Protein AF-A0A1M4ZEE2-F1 (afdb_monomer_lite)

Secondary structure (DSSP, 8-state):
-HHHHHHHHHHHHHHHHHHHHHT--SSS-HHHHHHHHHHHHHHHHHHHHTT-S-EEHHHHHHHHHHH-TTS-HHHHHHHHHHHH-STTT--EEEEEEETTTTEEEEEEE--EEEEEEEETTEEEEEEEE-HHHHHHHHHHTT--GGGHHHHHHHHHHHHHHTT-HHHHHHHHHHHHHHHHHHHHHHHHHHHHHHH-GGGS-HHHHHHHHHHHHHHHHHHHHHHHHHHHHHHSS-GGGS-HHHHHHHHHHHHHHHHHHHHHHHHHHHHHHHHHHHHHHHHHHHHHHHHHHS-HHHHTHHHHHHSS---HHHHHHHHHTS------TTSS---TTTHHHHHHHHHTTTTTSSSSSS--

Organism: Marinitoga hydrogenitolerans (strain DSM 16785 / JCM 12826 / AT1271) (NCBI:txid1122195)

pLDDT: mean 71.47, std 17.1, range [31.19, 93.06]

Sequence (356 aa):
MYKTFQERILNIGEFIALYKNLTSFKKISPSRSFSLGILMLIYIFNETLSGKRNIEINVIIETIKNIDNEISEELIKEIFERLIFENGFKGLLFEYYDYESKQNKKIRYNFLDINTKKEEGKTKIYVSLTKSGKDFLLKTLEVYKELQITMELLFLQEQFKKGTFINARNSAEKLKLVVSSELENIEKLIYEIRRAPWRVKFKKIEETYDFTLNQLQNEKHIFDNIFYLADSYDLEKLEEEKIKNLNYIKTILLQSREMHSKLLTKYQQITAEIMKSGENNFWNHIVGEINIEKKYIDLLFRYKELNPMAIYIFSSLKPKKSISFNDFFNNPYEHNIKKNIVLEHIDENIIDEQKK

Foldseek 3Di:
DQVVVVVVCVLVQVVVLLLVLQCPDPVDHSVVSSVLLLVLLVVLVVVVVVVDAWDWPVVSLVVSCVVPVPDDSVVSVVSVCSLQDDPPRFARWGWDQRPVVRDIDIDHDGQKDWDWDQDPNDTIIIIHGDPRNVVSCVVVCVDPLLCQLVVLLVVLLVCLVVLPLVVNLVSLVSSLVSLVVLLVVLVVVLVCLQPPVPVDPVVVCVVCLVVSLVSLVVSLVSLVSSVVSLVPDDPVPDDPVSNVSSVSSVVSSVSSSVSSVSSSVSSVCSVVSNVVSVVVVVVCCCVPVVVCVPPVVVVQVVPPDDDVVVVVVVVPPPPPDDPDPPPVPPPVVVVVVVVVVVVVVVVVPPPPVPPD

Radius of gyration: 31.4 Å; chains: 1; bounding box: 96×71×94 Å

Structure (mmCIF, N/CA/C/O backbone):
data_AF-A0A1M4ZEE2-F1
#
_entry.id   AF-A0A1M4ZEE2-F1
#
loop_
_atom_site.group_PDB
_atom_site.id
_atom_site.type_symbol
_atom_site.label_atom_id
_atom_site.label_alt_id
_atom_site.label_comp_id
_atom_site.label_asym_id
_atom_site.label_entity_id
_atom_site.label_seq_id
_atom_site.pdbx_PDB_ins_code
_atom_site.Cartn_x
_atom_site.Cartn_y
_atom_site.Cartn_z
_atom_site.occupancy
_atom_site.B_iso_or_equiv
_atom_site.auth_seq_id
_atom_site.auth_comp_id
_atom_site.auth_asym_id
_atom_site.auth_atom_id
_atom_site.pdbx_PDB_model_num
ATOM 1 N N . MET A 1 1 ? -5.002 27.506 3.812 1.00 47.56 1 MET A N 1
ATOM 2 C CA . MET A 1 1 ? -3.677 27.681 3.174 1.00 47.56 1 MET A CA 1
ATOM 3 C C . MET A 1 1 ? -2.543 27.154 4.061 1.00 47.56 1 MET A C 1
ATOM 5 O O . MET A 1 1 ? -1.808 26.293 3.603 1.00 47.56 1 MET A O 1
ATOM 9 N N . TYR A 1 2 ? -2.443 27.567 5.334 1.00 52.28 2 TYR A N 1
ATOM 10 C CA . TYR A 1 2 ? -1.344 27.168 6.239 1.00 52.28 2 TYR A CA 1
ATOM 11 C C . TYR A 1 2 ? -1.386 25.718 6.764 1.00 52.28 2 TYR A C 1
ATOM 13 O O . TYR A 1 2 ? -0.340 25.077 6.819 1.00 52.28 2 TYR A O 1
ATOM 21 N N . LYS A 1 3 ? -2.570 25.139 7.037 1.00 48.84 3 LYS A N 1
ATOM 22 C CA . LYS A 1 3 ? -2.691 23.700 7.380 1.00 48.84 3 LYS A CA 1
ATOM 23 C C . LYS A 1 3 ? -2.086 22.794 6.302 1.00 48.84 3 LYS A C 1
ATOM 25 O O . LYS A 1 3 ? -1.298 21.908 6.597 1.00 48.84 3 LYS A O 1
ATOM 30 N N . THR A 1 4 ? -2.367 23.106 5.038 1.00 58.28 4 THR A N 1
ATOM 31 C CA . THR A 1 4 ? -1.828 22.385 3.880 1.00 58.28 4 THR A CA 1
ATOM 32 C C . THR A 1 4 ? -0.308 22.538 3.748 1.00 58.28 4 THR A C 1
ATOM 34 O O . THR A 1 4 ? 0.351 21.632 3.249 1.00 58.28 4 THR A O 1
ATOM 37 N N . PHE A 1 5 ? 0.267 23.665 4.185 1.00 74.44 5 PHE A N 1
ATOM 38 C CA . PHE A 1 5 ? 1.719 23.869 4.202 1.00 74.44 5 PHE A CA 1
ATOM 39 C C . PHE A 1 5 ? 2.393 22.980 5.253 1.00 74.44 5 PHE A C 1
ATOM 41 O O . PHE A 1 5 ? 3.308 22.235 4.911 1.00 74.44 5 PHE A O 1
ATOM 48 N N . GLN A 1 6 ? 1.907 22.994 6.499 1.00 74.88 6 GLN A N 1
ATOM 49 C CA . GLN A 1 6 ? 2.466 22.163 7.573 1.00 74.88 6 GLN A CA 1
ATOM 50 C C . GLN A 1 6 ? 2.362 20.668 7.251 1.00 74.88 6 GLN A C 1
ATOM 52 O O . GLN A 1 6 ? 3.346 19.947 7.391 1.00 74.88 6 GLN A O 1
ATOM 57 N N . GLU A 1 7 ? 1.218 20.210 6.737 1.00 70.75 7 GLU A N 1
ATOM 58 C CA . GLU A 1 7 ? 1.031 18.817 6.306 1.00 70.75 7 GLU A CA 1
ATOM 59 C C . GLU A 1 7 ? 2.003 18.411 5.187 1.00 70.75 7 GLU A C 1
ATOM 61 O O . GLU A 1 7 ? 2.580 17.324 5.223 1.00 70.75 7 GLU A O 1
ATOM 66 N N . ARG A 1 8 ? 2.241 19.291 4.204 1.00 73.94 8 ARG A N 1
ATOM 67 C CA . ARG A 1 8 ? 3.209 19.030 3.124 1.00 73.94 8 ARG A CA 1
ATOM 68 C C . ARG A 1 8 ? 4.642 18.985 3.639 1.00 73.94 8 ARG A C 1
ATOM 70 O O . ARG A 1 8 ? 5.394 18.110 3.223 1.00 73.94 8 ARG A O 1
ATOM 77 N N . ILE A 1 9 ? 5.012 19.891 4.540 1.00 83.38 9 ILE A N 1
ATOM 78 C CA . ILE A 1 9 ? 6.346 19.917 5.148 1.00 83.38 9 ILE A CA 1
ATOM 79 C C . ILE A 1 9 ? 6.585 18.682 6.020 1.00 83.38 9 ILE A C 1
ATOM 81 O O . ILE A 1 9 ? 7.678 18.125 5.973 1.00 83.38 9 ILE A O 1
ATOM 85 N N . LEU A 1 10 ? 5.571 18.214 6.755 1.00 80.88 10 LEU A N 1
ATOM 86 C CA . LEU A 1 10 ? 5.639 16.954 7.501 1.00 80.88 10 LEU A CA 1
ATOM 87 C C . LEU A 1 10 ? 5.898 15.779 6.551 1.00 80.88 10 LEU A C 1
ATOM 89 O O . LEU A 1 10 ? 6.874 15.053 6.711 1.00 80.88 10 LEU A O 1
ATOM 93 N N . ASN A 1 11 ? 5.089 15.653 5.497 1.00 76.75 11 ASN A N 1
ATOM 94 C CA . ASN A 1 11 ? 5.240 14.565 4.534 1.00 76.75 11 ASN A CA 1
ATOM 95 C C . ASN A 1 11 ? 6.603 14.588 3.831 1.00 76.75 11 ASN A C 1
ATOM 97 O O . ASN A 1 11 ? 7.259 13.560 3.752 1.00 76.75 11 ASN A O 1
ATOM 101 N N . ILE A 1 12 ? 7.057 15.746 3.348 1.00 81.12 12 ILE A N 1
ATOM 102 C CA . ILE A 1 12 ? 8.364 15.873 2.682 1.00 81.12 12 ILE A CA 1
ATOM 103 C C . ILE A 1 12 ? 9.509 15.642 3.680 1.00 81.12 12 ILE A C 1
ATOM 105 O O . ILE A 1 12 ? 10.520 15.024 3.343 1.00 81.12 12 ILE A O 1
ATOM 109 N N . GLY A 1 13 ? 9.346 16.105 4.920 1.00 84.06 13 GLY A N 1
ATOM 110 C CA . GLY A 1 13 ? 10.333 15.957 5.981 1.00 84.06 13 GLY A CA 1
ATOM 111 C C . GLY A 1 13 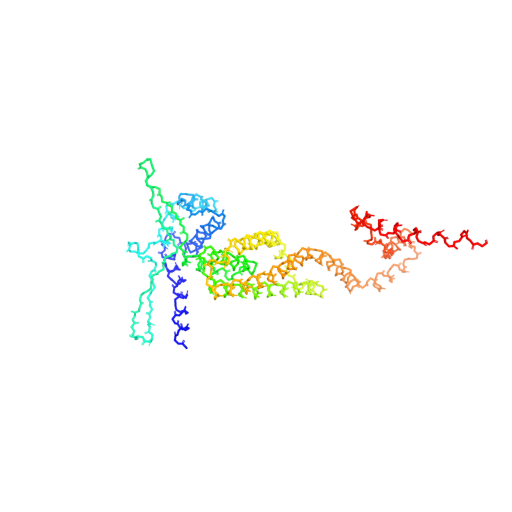? 10.647 14.502 6.319 1.00 84.06 13 GLY A C 1
ATOM 112 O O . GLY A 1 13 ? 11.808 14.195 6.581 1.00 84.06 13 GLY A O 1
ATOM 113 N N . GLU A 1 14 ? 9.654 13.607 6.259 1.00 83.25 14 GLU A N 1
ATOM 114 C CA . GLU A 1 14 ? 9.845 12.159 6.449 1.00 83.25 14 GLU A CA 1
ATOM 115 C C . GLU A 1 14 ? 10.873 11.592 5.456 1.00 83.25 14 GLU A C 1
ATOM 117 O O . GLU A 1 14 ? 11.836 10.936 5.858 1.00 83.25 14 GLU A O 1
ATOM 122 N N . PHE A 1 15 ? 10.716 11.907 4.164 1.00 83.94 15 PHE A N 1
ATOM 123 C CA . PHE A 1 15 ? 11.629 11.457 3.109 1.00 83.94 15 PHE A CA 1
ATOM 124 C C . PHE A 1 15 ? 13.028 12.041 3.274 1.00 83.94 15 PHE A C 1
ATOM 126 O O . PHE A 1 15 ? 14.018 11.318 3.154 1.00 83.94 15 PHE A O 1
ATOM 133 N N . ILE A 1 16 ? 13.123 13.343 3.555 1.00 84.50 16 ILE A N 1
ATOM 134 C CA . ILE A 1 16 ? 14.414 14.026 3.701 1.00 84.50 16 ILE A CA 1
ATOM 135 C C . ILE A 1 16 ? 15.190 13.455 4.892 1.00 84.50 16 ILE A C 1
ATOM 137 O O . ILE A 1 16 ? 16.393 13.209 4.775 1.00 84.50 16 ILE A O 1
ATOM 141 N N . ALA A 1 17 ? 14.516 13.221 6.021 1.00 86.56 17 ALA A N 1
ATOM 142 C CA . ALA A 1 17 ? 15.133 12.654 7.215 1.00 86.56 17 ALA A CA 1
ATOM 143 C C . ALA A 1 17 ? 15.688 11.247 6.956 1.00 86.56 17 ALA A C 1
ATOM 145 O O . ALA A 1 17 ? 16.817 10.948 7.358 1.00 86.56 17 ALA A O 1
ATOM 146 N N . LEU A 1 18 ? 14.925 10.405 6.250 1.00 87.00 18 LEU A N 1
ATOM 147 C CA . LEU A 1 18 ? 15.355 9.056 5.890 1.00 87.00 18 LEU A CA 1
ATOM 148 C C . LEU A 1 18 ? 16.523 9.077 4.900 1.00 87.00 18 LEU A C 1
ATOM 150 O O . LEU A 1 18 ? 17.548 8.443 5.146 1.00 87.00 18 LEU A O 1
ATOM 154 N N . TYR A 1 19 ? 16.392 9.841 3.812 1.00 85.69 19 TYR A N 1
ATOM 155 C CA . TYR A 1 19 ? 17.420 9.949 2.780 1.00 85.69 19 TYR A CA 1
ATOM 156 C C . TYR A 1 19 ? 18.746 10.418 3.378 1.00 85.69 19 TYR A C 1
ATOM 158 O O . TYR A 1 19 ? 19.748 9.721 3.257 1.00 85.69 19 TYR A O 1
ATOM 166 N N . LYS A 1 20 ? 18.741 11.531 4.126 1.00 85.25 20 LYS A N 1
ATOM 167 C CA . LYS A 1 20 ? 19.946 12.093 4.754 1.00 85.25 20 LYS A CA 1
ATOM 168 C C . LYS A 1 20 ? 20.680 11.070 5.623 1.00 85.25 20 LYS A C 1
ATOM 170 O O . LYS A 1 20 ? 21.907 10.978 5.552 1.00 85.25 20 LYS A O 1
ATOM 175 N N . ASN A 1 21 ? 19.946 10.315 6.440 1.00 85.31 21 ASN A N 1
ATOM 176 C CA . ASN A 1 21 ? 20.542 9.324 7.332 1.00 85.31 21 ASN A CA 1
ATOM 177 C C . ASN A 1 21 ? 21.112 8.134 6.553 1.00 85.31 21 ASN A C 1
ATOM 179 O O . ASN A 1 21 ? 22.252 7.734 6.803 1.00 85.31 21 ASN A O 1
ATOM 183 N N . LEU A 1 22 ? 20.380 7.640 5.553 1.00 84.69 22 LEU A N 1
ATOM 184 C CA . LEU A 1 22 ? 20.796 6.498 4.744 1.00 84.69 22 LEU A CA 1
ATOM 185 C C . LEU A 1 22 ? 21.878 6.812 3.707 1.00 84.69 22 LEU A C 1
ATOM 187 O O . LEU A 1 22 ? 22.548 5.892 3.256 1.00 84.69 22 LEU A O 1
ATOM 191 N N . THR A 1 23 ? 22.096 8.070 3.328 1.00 83.50 23 THR A N 1
ATOM 192 C CA . THR A 1 23 ? 23.156 8.454 2.375 1.00 83.50 23 THR A CA 1
ATOM 193 C C . THR A 1 23 ? 24.464 8.879 3.036 1.00 83.50 23 THR A C 1
ATOM 195 O O . THR A 1 23 ? 25.425 9.206 2.348 1.00 83.50 23 THR A O 1
ATOM 198 N N . SER A 1 24 ? 24.515 8.910 4.368 1.00 81.56 24 SER A N 1
ATOM 199 C CA . SER A 1 24 ? 25.656 9.450 5.122 1.00 81.56 24 SER A CA 1
ATOM 200 C C . SER A 1 24 ? 26.851 8.490 5.264 1.00 81.56 24 SER A C 1
ATOM 202 O O . SER A 1 24 ? 27.857 8.840 5.887 1.00 81.56 24 SER A O 1
ATOM 204 N N . PHE A 1 25 ? 26.774 7.286 4.692 1.00 80.38 25 PHE A N 1
ATOM 205 C CA . PHE A 1 25 ? 27.833 6.281 4.787 1.00 80.38 25 PHE A CA 1
ATOM 206 C C . PHE A 1 25 ? 29.017 6.606 3.876 1.00 80.38 25 PHE A C 1
ATOM 208 O O . PHE A 1 25 ? 28.855 6.904 2.699 1.00 80.38 25 PHE A O 1
ATOM 215 N N . LYS A 1 26 ? 30.238 6.474 4.411 1.00 79.38 26 LYS A N 1
ATOM 216 C CA . LYS A 1 26 ? 31.480 6.625 3.631 1.00 79.38 26 LYS A CA 1
ATOM 217 C C . LYS A 1 26 ? 31.898 5.346 2.895 1.00 79.38 26 LYS A C 1
ATOM 219 O O . LYS A 1 26 ? 32.646 5.423 1.931 1.00 79.38 26 LYS A O 1
ATOM 224 N N . LYS A 1 27 ? 31.458 4.178 3.381 1.00 81.50 27 LYS A N 1
ATOM 225 C CA . LYS A 1 27 ? 31.905 2.848 2.923 1.00 81.50 27 LYS A CA 1
ATOM 226 C C . LYS A 1 27 ? 31.146 2.325 1.693 1.00 81.50 27 LYS A C 1
ATOM 228 O O . LYS A 1 27 ? 31.576 1.353 1.088 1.00 81.50 27 LYS A O 1
ATOM 233 N N . ILE A 1 28 ? 30.010 2.930 1.346 1.00 84.38 28 ILE A N 1
ATOM 234 C CA . ILE A 1 28 ? 29.083 2.459 0.310 1.00 84.38 28 ILE A CA 1
ATOM 235 C C . ILE A 1 28 ? 28.483 3.660 -0.416 1.00 84.38 28 ILE A C 1
ATOM 237 O O . ILE A 1 28 ? 28.367 4.739 0.165 1.00 84.38 28 ILE A O 1
ATOM 241 N N . SER A 1 29 ? 28.125 3.495 -1.691 1.00 85.44 29 SER A N 1
ATOM 242 C CA . SER A 1 29 ? 27.515 4.585 -2.446 1.00 85.44 29 SER A CA 1
ATOM 243 C C . SER A 1 29 ? 26.172 4.996 -1.821 1.00 85.44 29 SER A C 1
ATOM 245 O O . SER A 1 29 ? 25.392 4.122 -1.427 1.00 85.44 29 SER A O 1
ATOM 247 N N . PRO A 1 30 ? 25.856 6.306 -1.787 1.00 82.38 30 PRO A N 1
ATOM 248 C CA . PRO A 1 30 ? 24.581 6.812 -1.281 1.00 82.38 30 PRO A CA 1
ATOM 249 C C . PRO A 1 30 ? 23.350 6.128 -1.886 1.00 82.38 30 PRO A C 1
ATOM 251 O O . PRO A 1 30 ? 22.370 5.878 -1.191 1.00 82.38 30 PRO A O 1
ATOM 254 N N . SER A 1 31 ? 23.402 5.798 -3.180 1.00 80.69 31 SER A N 1
ATOM 255 C CA . SER A 1 31 ? 22.318 5.099 -3.871 1.00 80.69 31 SER A CA 1
ATOM 256 C C . SER A 1 31 ? 22.127 3.676 -3.349 1.00 80.69 31 SER A C 1
ATOM 258 O O . SER A 1 31 ? 20.994 3.273 -3.086 1.00 80.69 31 SER A O 1
ATOM 260 N N . ARG A 1 32 ? 23.221 2.925 -3.151 1.00 83.81 32 ARG A N 1
ATOM 261 C CA . ARG A 1 32 ? 23.163 1.534 -2.688 1.00 83.81 32 ARG A CA 1
ATOM 262 C C . ARG A 1 32 ? 22.713 1.475 -1.227 1.00 83.81 32 ARG A C 1
ATOM 264 O O . ARG A 1 32 ? 21.787 0.729 -0.924 1.00 83.81 32 ARG A O 1
ATOM 271 N N . SER A 1 33 ? 23.251 2.315 -0.340 1.00 85.50 33 SER A N 1
ATOM 272 C CA . SER A 1 33 ? 22.819 2.350 1.068 1.00 85.50 33 SER A CA 1
ATOM 273 C C . SER A 1 33 ? 21.366 2.787 1.247 1.00 85.50 33 SER A C 1
ATOM 275 O O . SER A 1 33 ? 20.643 2.186 2.042 1.00 85.50 33 SER A O 1
ATOM 277 N N . PHE A 1 34 ? 20.908 3.778 0.475 1.00 85.38 34 PHE A N 1
ATOM 278 C CA . PHE A 1 34 ? 19.501 4.170 0.465 1.00 85.38 34 PHE A CA 1
ATOM 279 C C . PHE A 1 34 ? 18.602 3.022 -0.005 1.00 85.38 34 PHE A C 1
ATOM 281 O O . PHE A 1 34 ? 17.635 2.688 0.678 1.00 85.38 34 PHE A O 1
ATOM 288 N N . SER A 1 35 ? 18.954 2.365 -1.117 1.00 84.69 35 SER A N 1
ATOM 289 C CA . SER A 1 35 ? 18.173 1.239 -1.647 1.00 84.69 35 SER A CA 1
ATOM 290 C C . SER A 1 35 ? 18.075 0.066 -0.666 1.00 84.69 35 SER A C 1
ATOM 292 O O . SER A 1 35 ? 16.997 -0.499 -0.500 1.00 84.69 35 SER A O 1
ATOM 294 N N . LEU A 1 36 ? 19.155 -0.240 0.058 1.00 89.06 36 LEU A N 1
ATOM 295 C CA . LEU A 1 36 ? 19.174 -1.286 1.079 1.00 89.06 36 LEU A CA 1
ATOM 296 C C . LEU A 1 36 ? 18.318 -0.925 2.291 1.00 89.06 36 LEU A C 1
ATOM 298 O O . LEU A 1 36 ? 17.578 -1.771 2.786 1.00 89.06 36 LEU A O 1
ATOM 302 N N . GLY A 1 37 ? 18.373 0.327 2.751 1.00 87.62 37 GLY A N 1
ATOM 303 C CA . GLY A 1 37 ? 17.522 0.778 3.850 1.00 87.62 37 GLY A CA 1
ATOM 304 C C . GLY A 1 37 ? 16.032 0.703 3.498 1.00 87.62 37 GLY A C 1
ATOM 305 O O . GLY A 1 37 ? 15.227 0.254 4.312 1.00 87.62 37 GLY A O 1
ATOM 306 N N . ILE A 1 38 ? 15.665 1.054 2.262 1.00 86.75 38 ILE A N 1
ATOM 307 C CA . ILE A 1 38 ? 14.296 0.878 1.756 1.00 86.75 38 ILE A CA 1
ATOM 308 C C . ILE A 1 38 ? 13.926 -0.607 1.653 1.00 86.75 38 ILE A C 1
ATOM 310 O O . ILE A 1 38 ? 12.847 -0.990 2.102 1.00 86.75 38 ILE A O 1
ATOM 314 N N . LEU A 1 39 ? 14.817 -1.456 1.134 1.00 87.06 39 LEU A N 1
ATOM 315 C CA . LEU A 1 39 ? 14.595 -2.901 1.036 1.00 87.06 39 LEU A CA 1
ATOM 316 C C . LEU A 1 39 ? 14.328 -3.535 2.411 1.00 87.06 39 LEU A C 1
ATOM 318 O O . LEU A 1 39 ? 13.408 -4.341 2.542 1.00 87.06 39 LEU A O 1
ATOM 322 N N . MET A 1 40 ? 15.066 -3.127 3.448 1.00 89.69 40 MET A N 1
ATOM 323 C CA . MET A 1 40 ? 14.822 -3.564 4.829 1.00 89.69 40 MET A CA 1
ATOM 324 C C . MET A 1 40 ? 13.428 -3.161 5.317 1.00 89.69 40 MET A C 1
ATOM 326 O O . MET A 1 40 ? 12.713 -3.989 5.879 1.00 89.69 40 MET A O 1
ATOM 330 N N . LEU A 1 41 ? 13.016 -1.910 5.089 1.00 87.62 41 LEU A N 1
ATOM 331 C CA . LEU A 1 41 ? 11.684 -1.439 5.479 1.00 87.62 41 LEU A CA 1
ATOM 332 C C . LEU A 1 41 ? 10.570 -2.198 4.735 1.00 87.62 41 LEU A C 1
ATOM 334 O O . LEU A 1 41 ? 9.581 -2.582 5.361 1.00 87.62 41 LEU A O 1
ATOM 338 N N . ILE A 1 42 ? 10.745 -2.468 3.436 1.00 84.56 42 ILE A N 1
ATOM 339 C CA . ILE A 1 42 ? 9.806 -3.260 2.623 1.00 84.56 42 ILE A CA 1
ATOM 340 C C . ILE A 1 42 ? 9.715 -4.699 3.136 1.00 84.56 42 ILE A C 1
ATOM 342 O O . ILE A 1 42 ? 8.615 -5.229 3.272 1.00 84.56 42 ILE A O 1
ATOM 346 N N . TYR A 1 43 ? 10.845 -5.327 3.461 1.00 85.94 43 TYR A N 1
ATOM 347 C CA . TYR A 1 43 ? 10.849 -6.679 4.013 1.00 85.94 43 TYR A CA 1
ATOM 348 C C . TYR A 1 43 ? 10.061 -6.749 5.329 1.00 85.94 43 TYR A C 1
ATOM 350 O O . TYR A 1 43 ? 9.158 -7.574 5.474 1.00 85.94 43 TYR A O 1
ATOM 358 N N . ILE A 1 44 ? 10.327 -5.819 6.253 1.00 84.12 44 ILE A N 1
ATOM 359 C CA . ILE A 1 44 ? 9.594 -5.724 7.525 1.00 84.12 44 ILE A CA 1
ATOM 360 C C . ILE A 1 44 ? 8.095 -5.506 7.268 1.00 84.12 44 ILE A C 1
ATOM 362 O O . ILE A 1 44 ? 7.252 -6.077 7.966 1.00 84.12 44 ILE A O 1
ATOM 366 N N . PHE A 1 45 ? 7.743 -4.709 6.256 1.00 80.12 45 PHE A N 1
ATOM 367 C CA . PHE A 1 45 ? 6.355 -4.477 5.861 1.00 80.12 45 PHE A CA 1
ATOM 368 C C . PHE A 1 45 ? 5.668 -5.742 5.352 1.00 80.12 45 PHE A C 1
ATOM 370 O O . PHE A 1 45 ? 4.596 -6.076 5.852 1.00 80.12 45 PHE A O 1
ATOM 377 N N . ASN A 1 46 ? 6.296 -6.483 4.440 1.00 72.25 46 ASN A N 1
ATOM 378 C CA . ASN A 1 46 ? 5.745 -7.717 3.872 1.00 72.25 46 ASN A CA 1
ATOM 379 C C . ASN A 1 46 ? 5.528 -8.803 4.934 1.00 72.25 46 ASN A C 1
ATOM 381 O O . ASN A 1 46 ? 4.487 -9.462 4.968 1.00 72.25 46 ASN A O 1
ATOM 385 N N . GLU A 1 47 ? 6.474 -8.950 5.855 1.00 76.19 47 GLU A N 1
ATOM 386 C CA . GLU A 1 47 ? 6.341 -9.872 6.983 1.00 76.19 47 GLU A CA 1
ATOM 387 C C . GLU A 1 47 ? 5.221 -9.437 7.947 1.00 76.19 47 GLU A C 1
ATOM 389 O O . GLU A 1 47 ? 4.466 -10.273 8.453 1.00 76.19 47 GLU A O 1
ATOM 394 N N . THR A 1 48 ? 5.046 -8.122 8.138 1.00 66.50 48 THR A N 1
ATOM 395 C CA . THR A 1 48 ? 3.923 -7.570 8.913 1.00 66.50 48 THR A CA 1
ATOM 396 C C . THR A 1 48 ? 2.579 -7.852 8.232 1.00 66.50 48 THR A C 1
ATOM 398 O O . THR A 1 48 ? 1.615 -8.199 8.918 1.00 66.50 48 THR A O 1
ATOM 401 N N . LEU A 1 49 ? 2.500 -7.734 6.899 1.00 61.56 49 LEU A N 1
ATOM 402 C CA . LEU A 1 49 ? 1.305 -8.075 6.112 1.00 61.56 49 LEU A CA 1
ATOM 403 C C . LEU A 1 49 ? 0.975 -9.570 6.187 1.00 61.56 49 LEU A C 1
ATOM 405 O O . LEU A 1 49 ? -0.194 -9.937 6.275 1.00 61.56 49 LEU A O 1
ATOM 409 N N . SER A 1 50 ? 1.999 -10.421 6.252 1.00 61.66 50 SER A N 1
ATOM 410 C CA . SER A 1 50 ? 1.866 -11.878 6.398 1.00 61.66 50 SER A CA 1
ATOM 411 C C . SER A 1 50 ? 1.421 -12.320 7.804 1.00 61.66 50 SER A C 1
ATOM 413 O O . SER A 1 50 ? 1.325 -13.513 8.085 1.00 61.66 50 SER A O 1
ATOM 415 N N . GLY A 1 51 ? 1.152 -11.375 8.712 1.00 50.06 51 GLY A N 1
ATOM 416 C CA . GLY A 1 51 ? 0.625 -11.638 10.053 1.00 50.06 51 GLY A CA 1
ATOM 417 C C . GLY A 1 51 ? 1.685 -11.817 11.145 1.00 50.06 51 GLY A C 1
ATOM 418 O O . GLY A 1 51 ? 1.320 -11.993 12.314 1.00 50.06 51 GLY A O 1
ATOM 419 N N . LYS A 1 52 ? 2.985 -11.721 10.826 1.00 66.50 52 LYS A N 1
ATOM 420 C CA . LYS A 1 52 ? 4.051 -11.752 11.840 1.00 66.50 52 LYS A CA 1
ATOM 421 C C . LYS A 1 52 ? 4.179 -10.376 12.492 1.00 66.50 52 LYS A C 1
ATOM 423 O O . LYS A 1 52 ? 4.497 -9.385 11.847 1.00 66.50 52 LYS A O 1
ATOM 428 N N . ARG A 1 53 ? 3.920 -10.297 13.801 1.00 57.47 53 ARG A N 1
ATOM 429 C CA . ARG A 1 53 ? 3.898 -9.012 14.532 1.00 57.47 53 ARG A CA 1
ATOM 430 C C . ARG A 1 53 ? 5.280 -8.471 14.896 1.00 57.47 53 ARG A C 1
ATOM 432 O O . ARG A 1 53 ? 5.410 -7.272 15.088 1.00 57.47 53 ARG A O 1
ATOM 439 N N . ASN A 1 54 ? 6.272 -9.347 15.038 1.00 72.69 54 ASN A N 1
ATOM 440 C CA . ASN A 1 54 ? 7.608 -9.023 15.527 1.00 72.69 54 ASN A CA 1
ATOM 441 C C . ASN A 1 54 ? 8.628 -9.870 14.763 1.00 72.69 54 ASN A C 1
ATOM 443 O O . ASN A 1 54 ? 8.514 -11.096 14.766 1.00 72.69 54 ASN A O 1
ATOM 447 N N . ILE A 1 55 ? 9.607 -9.224 14.134 1.00 82.12 55 ILE A N 1
ATOM 448 C CA . ILE A 1 55 ? 10.635 -9.885 13.319 1.00 82.12 55 ILE A CA 1
ATOM 449 C C . ILE A 1 55 ? 11.979 -9.715 14.016 1.00 82.12 55 ILE A C 1
ATOM 451 O O . ILE A 1 55 ? 12.313 -8.615 14.450 1.00 82.12 55 ILE A O 1
ATOM 455 N N . GLU A 1 56 ? 12.742 -10.794 14.149 1.00 87.00 56 GLU A N 1
ATOM 456 C CA . GLU A 1 56 ? 14.084 -10.730 14.728 1.00 87.00 56 GLU A CA 1
ATOM 457 C C . GLU A 1 56 ? 15.065 -10.067 13.749 1.00 87.00 56 GLU A C 1
ATOM 459 O O . GLU A 1 56 ? 15.078 -10.395 12.561 1.00 87.00 56 GLU A O 1
ATOM 464 N N . ILE A 1 57 ? 15.919 -9.164 14.247 1.00 85.75 57 ILE A N 1
ATOM 465 C CA . ILE A 1 57 ? 16.909 -8.447 13.420 1.00 85.75 57 ILE A CA 1
ATOM 466 C C . ILE A 1 57 ? 17.791 -9.408 12.615 1.00 85.75 57 ILE A C 1
ATOM 468 O O . ILE A 1 57 ? 18.051 -9.158 11.442 1.00 85.75 57 ILE A O 1
ATOM 472 N N . ASN A 1 58 ? 18.234 -10.510 13.224 1.00 86.19 58 ASN A N 1
ATOM 473 C CA . ASN A 1 58 ? 19.140 -11.461 12.578 1.00 86.19 58 ASN A CA 1
ATOM 474 C C . ASN A 1 58 ? 18.534 -12.059 11.299 1.00 86.19 58 ASN A C 1
ATOM 476 O O . ASN A 1 58 ? 19.233 -12.190 10.301 1.00 86.19 58 ASN A O 1
ATOM 480 N N . VAL A 1 59 ? 17.219 -12.307 11.293 1.00 87.44 59 VAL A N 1
ATOM 481 C CA . VAL A 1 59 ? 16.491 -12.806 10.115 1.00 87.44 59 VAL A CA 1
ATOM 482 C C . VAL A 1 59 ? 16.482 -11.766 8.994 1.00 87.44 59 VAL A C 1
ATOM 484 O O . VAL A 1 59 ? 16.635 -12.109 7.822 1.00 87.44 59 VAL A O 1
ATOM 487 N N . ILE A 1 60 ? 16.326 -10.481 9.335 1.00 88.19 60 ILE A N 1
ATOM 488 C CA . ILE A 1 60 ? 16.387 -9.384 8.358 1.00 88.19 60 ILE A CA 1
ATOM 489 C C . ILE A 1 60 ? 17.789 -9.331 7.746 1.00 88.19 60 ILE A C 1
ATOM 491 O O . ILE A 1 60 ? 17.925 -9.262 6.528 1.00 88.19 60 ILE A O 1
ATOM 495 N N . ILE A 1 61 ? 18.827 -9.408 8.581 1.00 88.56 61 ILE A N 1
ATOM 496 C CA . ILE A 1 61 ? 20.222 -9.358 8.138 1.00 88.56 61 ILE A CA 1
ATOM 497 C C . ILE A 1 61 ? 20.550 -10.523 7.200 1.00 88.56 61 ILE A C 1
ATOM 499 O O . ILE A 1 61 ? 21.077 -10.281 6.115 1.00 88.56 61 ILE A O 1
ATOM 503 N N . GLU A 1 62 ? 20.202 -11.757 7.576 1.00 89.00 62 GLU A N 1
ATOM 504 C CA . GLU A 1 62 ? 20.388 -12.938 6.722 1.00 89.00 62 GLU A CA 1
ATOM 505 C C . GLU A 1 62 ? 19.656 -12.794 5.389 1.00 89.00 62 GLU A C 1
ATOM 507 O O . GLU A 1 62 ? 20.224 -13.072 4.335 1.00 89.00 62 GLU A O 1
ATOM 512 N N . THR A 1 63 ? 18.415 -12.305 5.410 1.00 87.94 63 THR A N 1
ATOM 513 C CA . THR A 1 63 ? 17.626 -12.134 4.183 1.00 87.94 63 THR A CA 1
ATOM 514 C C . THR A 1 63 ? 18.277 -11.129 3.236 1.00 87.94 63 THR A C 1
ATOM 516 O O . THR A 1 63 ? 18.413 -11.403 2.046 1.00 87.94 63 THR A O 1
ATOM 519 N N . ILE A 1 64 ? 18.729 -9.983 3.752 1.00 89.56 64 ILE A N 1
ATOM 520 C CA . ILE A 1 64 ? 19.417 -8.970 2.942 1.00 89.56 64 ILE A CA 1
ATOM 521 C C . ILE A 1 64 ? 20.752 -9.504 2.421 1.00 89.56 64 ILE A C 1
ATOM 523 O O . ILE A 1 64 ? 21.082 -9.272 1.260 1.00 89.56 64 ILE A O 1
ATOM 527 N N . LYS A 1 65 ? 21.492 -10.255 3.241 1.00 88.75 65 LYS A N 1
ATOM 528 C CA . LYS A 1 65 ? 22.757 -10.880 2.844 1.00 88.75 65 LYS A CA 1
ATOM 529 C C . LYS A 1 65 ? 22.567 -11.919 1.736 1.00 88.75 65 LYS A C 1
ATOM 531 O O . LYS A 1 65 ? 23.402 -11.984 0.846 1.00 88.75 65 LYS A O 1
ATOM 536 N N . ASN A 1 66 ? 21.466 -12.670 1.753 1.00 88.12 66 ASN A N 1
ATOM 537 C CA . ASN A 1 66 ? 21.125 -13.617 0.688 1.00 88.12 66 ASN A CA 1
ATOM 538 C C . ASN A 1 66 ? 20.746 -12.921 -0.630 1.00 88.12 66 ASN A C 1
ATOM 540 O O . ASN A 1 66 ? 20.943 -13.488 -1.703 1.00 88.12 66 ASN A O 1
ATOM 544 N N . ILE A 1 67 ? 20.187 -11.707 -0.559 1.00 86.38 67 ILE A N 1
ATOM 545 C CA . ILE A 1 67 ? 19.859 -10.897 -1.741 1.00 86.38 67 ILE A CA 1
ATOM 546 C C . ILE A 1 67 ? 21.122 -10.231 -2.306 1.00 86.38 67 ILE A C 1
ATOM 548 O O . ILE A 1 67 ? 21.318 -10.211 -3.520 1.00 86.38 67 ILE A O 1
ATOM 552 N N . ASP A 1 68 ? 21.979 -9.697 -1.436 1.00 85.38 68 ASP A N 1
ATOM 553 C CA . ASP A 1 68 ? 23.243 -9.053 -1.792 1.00 85.38 68 ASP A CA 1
ATOM 554 C C . ASP A 1 68 ? 24.410 -9.775 -1.103 1.00 85.38 68 ASP A C 1
ATOM 556 O O . ASP A 1 68 ? 24.834 -9.431 -0.002 1.00 85.38 68 ASP A O 1
ATOM 560 N N . ASN A 1 69 ? 24.962 -10.792 -1.766 1.00 84.81 69 ASN A N 1
ATOM 561 C CA . ASN A 1 69 ? 26.048 -11.594 -1.195 1.00 84.81 69 ASN A CA 1
ATOM 562 C C . ASN A 1 69 ? 27.349 -10.793 -0.992 1.00 84.81 69 ASN A C 1
ATOM 564 O O . ASN A 1 69 ? 28.195 -11.192 -0.185 1.00 84.81 69 ASN A O 1
ATOM 568 N N . GLU A 1 70 ? 27.520 -9.660 -1.677 1.00 85.00 70 GLU A N 1
ATOM 569 C CA . GLU A 1 70 ? 28.743 -8.850 -1.629 1.00 85.00 70 GLU A CA 1
ATOM 570 C C . GLU A 1 70 ? 28.806 -7.939 -0.398 1.00 85.00 70 GLU A C 1
ATOM 572 O O . GLU A 1 70 ? 29.896 -7.550 0.027 1.00 85.00 70 GLU A O 1
ATOM 577 N N . ILE A 1 71 ? 27.662 -7.591 0.201 1.00 86.31 71 ILE A N 1
ATOM 578 C CA . ILE A 1 71 ? 27.641 -6.641 1.316 1.00 86.31 71 ILE A CA 1
ATOM 579 C C . ILE A 1 71 ? 28.056 -7.294 2.636 1.00 86.31 71 ILE A C 1
ATOM 581 O O . ILE A 1 71 ? 27.585 -8.374 2.979 1.00 86.31 71 ILE A O 1
ATOM 585 N N . SER A 1 72 ? 28.929 -6.664 3.424 1.00 88.69 72 SER A N 1
ATOM 586 C CA . SER A 1 72 ? 29.300 -7.214 4.733 1.00 88.69 72 SER A CA 1
ATOM 587 C C . SER A 1 72 ? 28.131 -7.160 5.723 1.00 88.69 72 SER A C 1
ATOM 589 O O . SER A 1 72 ? 27.350 -6.210 5.743 1.00 88.69 72 SER A O 1
ATOM 591 N N . GLU A 1 73 ? 28.034 -8.171 6.588 1.00 88.19 73 GLU A N 1
ATOM 592 C CA . GLU A 1 73 ? 27.010 -8.230 7.640 1.00 88.19 73 GLU A CA 1
ATOM 593 C C . GLU A 1 73 ? 27.087 -7.015 8.582 1.00 88.19 73 GLU A C 1
ATOM 595 O O . GLU A 1 73 ? 26.073 -6.460 8.997 1.00 88.19 73 GLU A O 1
ATOM 600 N N . GLU A 1 74 ? 28.306 -6.556 8.869 1.00 87.56 74 GLU A N 1
ATOM 601 C CA . GLU A 1 74 ? 28.582 -5.354 9.659 1.00 87.56 74 GLU A CA 1
ATOM 602 C C . GLU A 1 74 ? 27.962 -4.104 9.031 1.00 87.56 74 GLU A C 1
ATOM 604 O O . GLU A 1 74 ? 27.358 -3.297 9.732 1.00 87.56 74 GLU A O 1
ATOM 609 N N . LEU A 1 75 ? 28.048 -3.958 7.705 1.00 86.81 75 LEU A N 1
ATOM 610 C CA . LEU A 1 75 ? 27.470 -2.812 7.014 1.00 86.81 75 LEU A CA 1
ATOM 611 C C . LEU A 1 75 ? 25.938 -2.878 6.990 1.00 86.81 75 LEU A C 1
ATOM 613 O O . LEU A 1 75 ? 25.285 -1.846 7.126 1.00 86.81 75 LEU A O 1
ATOM 617 N N . ILE A 1 76 ? 25.353 -4.075 6.879 1.00 87.31 76 ILE A N 1
ATOM 618 C CA . ILE A 1 76 ? 23.901 -4.266 7.029 1.00 87.31 76 ILE A CA 1
ATOM 619 C C . ILE A 1 76 ? 23.457 -3.819 8.430 1.00 87.31 76 ILE A C 1
ATOM 621 O O . ILE A 1 76 ? 22.472 -3.089 8.548 1.00 87.31 76 ILE A O 1
ATOM 625 N N . LYS A 1 77 ? 24.195 -4.202 9.483 1.00 87.75 77 LYS A N 1
ATOM 626 C CA . LYS A 1 77 ? 23.928 -3.764 10.865 1.00 87.75 77 LYS A CA 1
ATOM 627 C C . LYS A 1 77 ? 24.028 -2.247 11.005 1.00 87.75 77 LYS A C 1
ATOM 629 O O . LYS A 1 77 ? 23.106 -1.641 11.539 1.00 87.75 77 LYS A O 1
ATOM 634 N N . GLU A 1 78 ? 25.076 -1.626 10.464 1.00 86.94 78 GLU A N 1
ATOM 635 C CA . GLU A 1 78 ? 25.237 -0.164 10.470 1.00 86.94 78 GLU A CA 1
ATOM 636 C C . GLU A 1 78 ? 24.073 0.551 9.743 1.00 86.94 78 GLU A C 1
ATOM 638 O O . GLU A 1 78 ? 23.576 1.578 10.215 1.00 86.94 78 GLU A O 1
ATOM 643 N N . ILE A 1 79 ? 23.605 0.014 8.608 1.00 86.75 79 ILE A N 1
ATOM 644 C CA . ILE A 1 79 ? 22.442 0.541 7.870 1.00 86.75 79 ILE A CA 1
ATOM 645 C C . ILE A 1 79 ? 21.167 0.411 8.697 1.00 86.75 79 ILE A C 1
ATOM 647 O O . ILE A 1 79 ? 20.416 1.380 8.835 1.00 86.75 79 ILE A O 1
ATOM 651 N N . PHE A 1 80 ? 20.947 -0.763 9.280 1.00 85.62 80 PHE A N 1
ATOM 652 C CA . PHE A 1 80 ? 19.803 -1.024 10.136 1.00 85.62 80 PHE A CA 1
ATOM 653 C C . PHE A 1 80 ? 19.787 -0.094 11.358 1.00 85.62 80 PHE A C 1
ATOM 655 O O . PHE A 1 80 ? 18.759 0.499 11.685 1.00 85.62 80 PHE A O 1
ATOM 662 N N . GLU A 1 81 ? 20.939 0.123 11.988 1.00 83.62 81 GLU A N 1
ATOM 663 C CA . GLU A 1 81 ? 21.078 1.084 13.075 1.00 83.62 81 GLU A CA 1
ATOM 664 C C . GLU A 1 81 ? 20.695 2.500 12.627 1.00 83.62 81 GLU A C 1
ATOM 666 O O . GLU A 1 81 ? 19.943 3.179 13.319 1.00 83.62 81 GLU A O 1
ATOM 671 N N . ARG A 1 82 ? 21.106 2.951 11.439 1.00 82.62 82 ARG A N 1
ATOM 672 C CA . ARG A 1 82 ? 20.721 4.283 10.931 1.00 82.62 82 ARG A CA 1
ATOM 673 C C . ARG A 1 82 ? 19.242 4.424 10.572 1.00 82.62 82 ARG A C 1
ATOM 675 O O . ARG A 1 82 ? 18.758 5.552 10.545 1.00 82.62 82 ARG A O 1
ATOM 682 N N . LEU A 1 83 ? 18.514 3.329 10.337 1.00 77.38 83 LEU A N 1
ATOM 683 C CA . LEU A 1 83 ? 17.048 3.354 10.189 1.00 77.38 83 LEU A CA 1
ATOM 684 C C . LEU A 1 83 ? 16.327 3.645 11.513 1.00 77.38 83 LEU A C 1
ATOM 686 O O . LEU A 1 83 ? 15.167 4.061 11.516 1.00 77.38 83 LEU A O 1
ATOM 690 N N . ILE A 1 84 ? 17.010 3.419 12.634 1.00 70.94 84 ILE A N 1
ATOM 691 C CA . ILE A 1 84 ? 16.461 3.518 13.988 1.00 70.94 84 ILE A CA 1
ATOM 692 C C . ILE A 1 84 ? 17.013 4.735 14.731 1.00 70.94 84 ILE A C 1
ATOM 694 O O . ILE A 1 84 ? 16.300 5.378 15.507 1.00 70.94 84 ILE A O 1
ATOM 698 N N . PHE A 1 85 ? 18.300 5.020 14.548 1.00 67.00 85 PHE A N 1
ATOM 699 C CA . PHE A 1 85 ? 19.085 5.829 15.462 1.00 67.00 85 PHE A CA 1
ATOM 700 C C . PHE A 1 85 ? 19.545 7.143 14.831 1.00 67.00 85 PHE A C 1
ATOM 702 O O . PHE A 1 85 ? 20.387 7.172 13.936 1.00 67.00 85 PHE A O 1
ATOM 709 N N . GLU A 1 86 ? 19.115 8.246 15.443 1.00 52.44 86 GLU A N 1
ATOM 710 C CA . GLU A 1 86 ? 19.891 9.481 15.506 1.00 52.44 86 GLU A CA 1
ATOM 711 C C . GLU A 1 86 ? 20.032 9.868 16.993 1.00 52.44 86 GLU A C 1
ATOM 713 O O . GLU A 1 86 ? 19.039 10.036 17.704 1.00 52.44 86 GLU A O 1
ATOM 718 N N . ASN A 1 87 ? 21.268 9.947 17.501 1.00 46.38 87 ASN A N 1
ATOM 719 C CA . ASN A 1 87 ? 21.604 10.461 18.841 1.00 46.38 87 ASN A CA 1
ATOM 720 C C . ASN A 1 87 ? 20.791 9.874 20.027 1.00 46.38 87 ASN A C 1
ATOM 722 O O . ASN A 1 87 ? 20.203 10.619 20.815 1.00 46.38 87 ASN A O 1
ATOM 726 N N . GLY A 1 88 ? 20.781 8.545 20.187 1.00 46.53 88 GLY A N 1
ATOM 727 C CA . GLY A 1 88 ? 20.277 7.886 21.403 1.00 46.53 88 GLY A CA 1
ATOM 728 C C . GLY A 1 88 ? 18.748 7.785 21.504 1.00 46.53 88 GLY A C 1
ATOM 729 O O . GLY A 1 88 ? 18.153 8.347 22.419 1.00 46.53 88 GLY A O 1
ATOM 730 N N . PHE A 1 89 ? 18.131 7.013 20.599 1.00 52.69 89 PHE A N 1
ATOM 731 C CA . PHE A 1 89 ? 16.705 6.617 20.611 1.00 52.69 89 PHE A CA 1
ATOM 732 C C . PHE A 1 89 ? 15.679 7.729 20.330 1.00 52.69 89 PHE A C 1
ATOM 734 O O . PHE A 1 89 ? 14.544 7.669 20.800 1.00 52.69 89 PHE A O 1
ATOM 741 N N . LYS A 1 90 ? 16.041 8.760 19.561 1.00 59.56 90 LYS A N 1
ATOM 742 C CA . LYS A 1 90 ? 15.173 9.930 19.339 1.00 59.56 90 LYS A CA 1
ATOM 743 C C . LYS A 1 90 ? 14.618 10.063 17.916 1.00 59.56 90 LYS A C 1
ATOM 745 O O . LYS A 1 90 ? 14.115 11.133 17.588 1.00 59.56 90 LYS A O 1
ATOM 750 N N . GLY A 1 91 ? 14.641 8.998 17.114 1.00 71.25 91 GLY A N 1
ATOM 751 C CA . GLY A 1 91 ? 14.135 9.031 15.739 1.00 71.25 91 GLY A CA 1
ATOM 752 C C . GLY A 1 91 ? 14.981 9.868 14.793 1.00 71.25 91 GLY A C 1
ATOM 753 O O . GLY A 1 91 ? 15.940 10.515 15.211 1.00 71.25 91 GLY A O 1
ATOM 754 N N . LEU A 1 92 ? 14.605 9.875 13.518 1.00 82.38 92 LEU A N 1
ATOM 755 C CA . LEU A 1 92 ? 15.270 10.682 12.498 1.00 82.38 92 LEU A CA 1
ATOM 756 C C . LEU A 1 92 ? 14.811 12.137 12.610 1.00 82.38 92 LEU A C 1
ATOM 758 O O . LEU A 1 92 ? 13.608 12.412 12.634 1.00 82.38 92 LEU A O 1
ATOM 762 N N . LEU A 1 93 ? 15.761 13.066 12.684 1.00 84.19 93 LEU A N 1
ATOM 763 C CA . LEU A 1 93 ? 15.503 14.484 12.898 1.00 84.19 93 LEU A CA 1
ATOM 764 C C . LEU A 1 93 ? 15.342 15.235 11.571 1.00 84.19 93 LEU A C 1
ATOM 766 O O . LEU A 1 93 ? 16.200 15.185 10.689 1.00 84.19 93 LEU A O 1
ATOM 770 N N . PHE A 1 94 ? 14.277 16.025 11.477 1.00 87.25 94 PHE A N 1
ATOM 771 C CA . PHE A 1 94 ? 14.065 16.992 10.408 1.00 87.25 94 PHE A CA 1
ATOM 772 C C . PHE A 1 94 ? 13.850 18.385 10.994 1.00 87.25 94 PHE A C 1
ATOM 774 O O . PHE A 1 94 ? 13.002 18.575 11.865 1.00 87.25 94 PHE A O 1
ATOM 781 N N . GLU A 1 95 ? 14.614 19.365 10.521 1.00 87.81 95 GLU A N 1
ATOM 782 C CA . GLU A 1 95 ? 14.498 20.761 10.943 1.00 87.81 95 GLU A CA 1
ATOM 783 C C . GLU A 1 95 ? 13.982 21.603 9.776 1.00 87.81 95 GLU A C 1
ATOM 785 O O . GLU A 1 95 ? 14.468 21.468 8.652 1.00 87.81 95 GLU A O 1
ATOM 790 N N . TYR A 1 96 ? 13.002 22.467 10.033 1.00 87.62 96 TYR A N 1
ATOM 791 C CA . TYR A 1 96 ? 12.426 23.352 9.021 1.00 87.62 96 TYR A CA 1
ATOM 792 C C . TYR A 1 96 ? 12.049 24.706 9.622 1.00 87.62 96 TYR A C 1
ATOM 794 O O . TYR A 1 96 ? 11.790 24.821 10.822 1.00 87.62 96 TYR A O 1
ATOM 802 N N . TYR A 1 97 ? 11.991 25.735 8.779 1.00 87.69 97 TYR A N 1
ATOM 803 C CA . TYR A 1 97 ? 11.515 27.054 9.179 1.00 87.69 97 TYR A CA 1
ATOM 804 C C . TYR A 1 97 ? 9.992 27.124 9.047 1.00 87.69 97 TYR A C 1
ATOM 806 O O . TYR A 1 97 ? 9.446 26.968 7.952 1.00 87.69 97 TYR A O 1
ATOM 814 N N . ASP A 1 98 ? 9.296 27.352 10.159 1.00 85.88 98 ASP A N 1
ATOM 815 C CA . ASP A 1 98 ? 7.856 27.571 10.152 1.00 85.88 98 ASP A CA 1
ATOM 816 C C . ASP A 1 98 ? 7.561 29.061 9.964 1.00 85.88 98 ASP A C 1
ATOM 818 O O . ASP 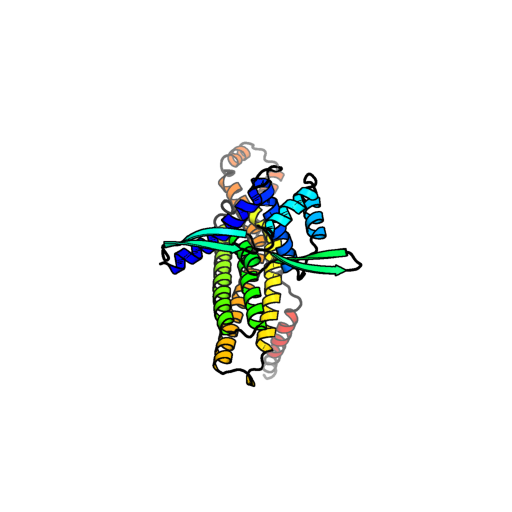A 1 98 ? 7.832 29.883 10.841 1.00 85.88 98 ASP A O 1
ATOM 822 N N . TYR A 1 99 ? 6.989 29.398 8.809 1.00 83.00 99 TYR A N 1
ATOM 823 C CA . TYR A 1 99 ? 6.628 30.766 8.449 1.00 83.00 99 TYR A CA 1
ATOM 824 C C . TYR A 1 99 ? 5.458 31.325 9.271 1.00 83.00 99 TYR A C 1
ATOM 826 O O . TYR A 1 99 ? 5.308 32.544 9.331 1.00 83.00 99 TYR A O 1
ATOM 834 N N . GLU A 1 100 ? 4.655 30.474 9.921 1.00 80.50 100 GLU A N 1
ATOM 835 C CA . GLU A 1 100 ? 3.562 30.913 10.796 1.00 80.50 100 GLU A CA 1
ATOM 836 C C . GLU A 1 100 ? 4.105 31.380 12.151 1.00 80.50 100 GLU A C 1
ATOM 838 O O . GLU A 1 100 ? 3.821 32.492 12.592 1.00 80.50 100 GLU A O 1
ATOM 843 N N . SER A 1 101 ? 4.961 30.571 12.782 1.00 82.12 101 SER A N 1
ATOM 844 C CA . SER A 1 101 ? 5.589 30.927 14.061 1.00 82.12 101 SER A CA 1
ATOM 845 C C . SER A 1 101 ? 6.882 31.739 13.919 1.00 82.12 101 SER A C 1
ATOM 847 O O . SER A 1 101 ? 7.447 32.142 14.932 1.00 82.12 101 SER A O 1
ATOM 849 N N . LYS A 1 102 ? 7.373 31.959 12.689 1.00 85.62 102 LYS A N 1
ATOM 850 C CA . LYS A 1 102 ? 8.666 32.598 12.359 1.00 85.62 102 LYS A CA 1
ATOM 851 C C . LYS A 1 102 ? 9.866 31.986 13.098 1.00 85.62 102 LYS A C 1
ATOM 853 O O . LYS A 1 102 ? 10.801 32.690 13.477 1.00 85.62 102 LYS A O 1
ATOM 858 N N . GLN A 1 103 ? 9.839 30.672 13.316 1.00 89.31 103 GLN A N 1
ATOM 859 C CA . GLN A 1 103 ? 10.831 29.948 14.120 1.00 89.31 103 GLN A CA 1
ATOM 860 C C . GLN A 1 103 ? 11.241 28.635 13.452 1.00 89.31 103 GLN A C 1
ATOM 862 O O . GLN A 1 103 ? 10.455 28.019 12.735 1.00 89.31 103 GLN A O 1
ATOM 867 N N . ASN A 1 104 ? 12.462 28.180 13.743 1.00 88.06 104 ASN A N 1
ATOM 868 C CA . ASN A 1 104 ? 12.912 26.843 13.368 1.00 88.06 104 ASN A CA 1
ATOM 869 C C . ASN A 1 104 ? 12.226 25.799 14.253 1.00 88.06 104 ASN A C 1
ATOM 871 O O . ASN A 1 104 ? 12.371 25.822 15.478 1.00 88.06 104 ASN A O 1
ATOM 875 N N . LYS A 1 105 ? 11.508 24.867 13.632 1.00 87.88 105 LYS A N 1
ATOM 876 C CA . LYS A 1 105 ? 10.892 23.717 14.295 1.00 87.88 105 LYS A CA 1
ATOM 877 C C . LYS A 1 105 ? 11.663 22.444 13.969 1.00 87.88 105 LYS A C 1
ATOM 879 O O . LYS A 1 105 ? 12.275 22.321 12.910 1.00 87.88 105 LYS A O 1
ATOM 884 N N . LYS A 1 106 ? 11.619 21.491 14.901 1.00 87.06 106 LYS A N 1
ATOM 885 C CA . LYS A 1 106 ? 12.244 20.171 14.769 1.00 87.06 106 LYS A CA 1
ATOM 886 C C . LYS A 1 106 ? 11.182 19.085 14.879 1.00 87.06 106 LYS A C 1
ATOM 888 O O . LYS A 1 106 ? 10.404 19.091 15.831 1.00 87.06 106 LYS A O 1
ATOM 893 N N . ILE A 1 107 ? 11.171 18.156 13.932 1.00 85.44 107 ILE A N 1
ATOM 894 C CA . ILE A 1 107 ? 10.277 16.997 13.890 1.00 85.44 107 ILE A CA 1
ATOM 895 C C . ILE A 1 107 ? 11.125 15.730 13.968 1.00 85.44 107 ILE A C 1
ATOM 897 O O . ILE A 1 107 ? 12.243 15.693 13.455 1.00 85.44 107 ILE A O 1
ATOM 901 N N . ARG A 1 108 ? 10.598 14.703 14.634 1.00 85.69 108 ARG A N 1
ATOM 902 C CA . ARG A 1 108 ? 11.229 13.388 14.748 1.00 85.69 108 ARG A CA 1
ATOM 903 C C . ARG A 1 108 ? 10.347 12.328 14.120 1.00 85.69 108 ARG A C 1
ATOM 905 O O . ARG A 1 108 ? 9.159 12.269 14.433 1.00 85.69 108 ARG A O 1
ATOM 912 N N . TYR A 1 109 ? 10.950 11.483 13.297 1.00 85.38 109 TYR A N 1
ATOM 913 C CA . TYR A 1 109 ? 10.272 10.383 12.627 1.00 85.38 109 TYR A CA 1
ATOM 914 C C . TYR A 1 109 ? 10.822 9.044 13.106 1.00 85.38 109 TYR A C 1
ATOM 916 O O . TYR A 1 109 ? 12.026 8.802 13.054 1.00 85.38 109 TYR A O 1
ATOM 924 N N . ASN A 1 110 ? 9.921 8.168 13.546 1.00 85.56 110 ASN A N 1
ATOM 925 C CA . ASN A 1 110 ? 10.244 6.800 13.939 1.00 85.56 110 ASN A CA 1
ATOM 926 C C . ASN A 1 110 ? 9.574 5.853 12.954 1.00 85.56 110 ASN A C 1
ATOM 928 O O . ASN A 1 110 ? 8.348 5.768 12.947 1.00 85.56 110 ASN A O 1
ATOM 932 N N . PHE A 1 111 ? 10.352 5.127 12.157 1.00 84.50 111 PHE A N 1
ATOM 933 C CA . PHE A 1 111 ? 9.816 4.151 11.202 1.00 84.50 111 PHE A CA 1
ATOM 934 C C . PHE A 1 111 ? 9.621 2.774 11.846 1.00 84.50 111 PHE A C 1
ATOM 936 O O . PHE A 1 111 ? 8.699 2.045 11.485 1.00 84.50 111 PHE A O 1
ATOM 943 N N . LEU A 1 112 ? 10.441 2.447 12.846 1.00 85.50 112 LEU A N 1
ATOM 944 C CA . LEU A 1 112 ? 10.495 1.137 13.486 1.00 85.50 112 LEU A CA 1
ATOM 945 C C . LEU A 1 112 ? 10.233 1.239 14.992 1.00 85.50 112 LEU A C 1
ATOM 947 O O . LEU A 1 112 ? 10.671 2.187 15.643 1.00 85.50 112 LEU A O 1
ATOM 951 N N . ASP A 1 113 ? 9.500 0.264 15.517 1.00 81.31 113 ASP A N 1
ATOM 952 C CA . ASP A 1 113 ? 9.312 0.008 16.942 1.00 81.31 113 ASP A CA 1
ATOM 953 C C . ASP A 1 113 ? 10.161 -1.200 17.345 1.00 81.31 113 ASP A C 1
ATOM 955 O O . ASP A 1 113 ? 10.228 -2.189 16.604 1.00 81.31 113 ASP A O 1
ATOM 959 N N . ILE A 1 114 ? 10.827 -1.113 18.495 1.00 82.56 114 ILE A N 1
ATOM 960 C CA . ILE A 1 114 ? 11.856 -2.069 18.914 1.00 82.56 114 ILE A CA 1
ATOM 961 C C . ILE A 1 114 ? 11.498 -2.654 20.263 1.00 82.56 114 ILE A C 1
ATOM 963 O O . ILE A 1 114 ? 11.426 -1.956 21.271 1.00 82.56 114 ILE A O 1
ATOM 967 N N . ASN A 1 115 ? 11.392 -3.975 20.282 1.00 79.88 115 ASN A N 1
ATOM 968 C CA . ASN A 1 115 ? 11.141 -4.755 21.474 1.00 79.88 115 ASN A CA 1
ATOM 969 C C . ASN A 1 115 ? 12.361 -5.625 21.768 1.00 79.88 115 ASN A C 1
ATOM 971 O O . ASN A 1 115 ? 12.723 -6.495 20.976 1.00 79.88 115 ASN A O 1
ATOM 975 N N . THR A 1 116 ? 12.998 -5.419 22.918 1.00 78.00 116 THR A N 1
ATOM 976 C CA . THR A 1 116 ? 14.082 -6.290 23.380 1.00 78.00 116 THR A CA 1
ATOM 977 C C . THR A 1 116 ? 13.529 -7.343 24.330 1.00 78.00 116 THR A C 1
ATOM 979 O O . THR A 1 116 ? 12.793 -7.039 25.269 1.00 78.00 116 THR A O 1
ATOM 982 N N . LYS A 1 117 ? 13.873 -8.609 24.088 1.00 77.19 117 LYS A N 1
ATOM 983 C CA . LYS A 1 117 ? 13.562 -9.719 24.994 1.00 77.19 117 LYS A CA 1
ATOM 984 C C . LYS A 1 117 ? 14.854 -10.412 25.389 1.00 77.19 117 LYS A C 1
ATOM 986 O O . LYS A 1 117 ? 15.698 -10.695 24.542 1.00 77.19 117 LYS A O 1
ATOM 991 N N . LYS A 1 118 ? 15.007 -10.690 26.681 1.00 72.00 118 LYS A N 1
ATOM 992 C CA . LYS A 1 118 ? 16.082 -11.552 27.174 1.00 72.00 118 LYS A CA 1
ATOM 993 C C . LYS A 1 118 ? 15.584 -12.991 27.129 1.00 72.00 118 LYS A C 1
ATOM 995 O O . LYS A 1 118 ? 14.705 -13.352 27.904 1.00 72.00 118 LYS A O 1
ATOM 1000 N N . GLU A 1 119 ? 16.140 -13.783 26.226 1.00 71.06 119 GLU A N 1
ATOM 1001 C CA . GLU A 1 119 ? 15.896 -15.224 26.130 1.00 71.06 119 GLU A CA 1
ATOM 1002 C C . GLU A 1 119 ? 17.237 -15.936 26.320 1.00 71.06 119 GLU A C 1
ATOM 1004 O O . GLU A 1 119 ? 18.218 -15.588 25.668 1.00 71.06 119 GLU A O 1
ATOM 1009 N N . GLU A 1 120 ? 17.299 -16.894 27.249 1.00 61.72 120 GLU A N 1
ATOM 1010 C CA . GLU A 1 120 ? 18.477 -17.760 27.456 1.00 61.72 120 GLU A CA 1
ATOM 1011 C C . GLU A 1 120 ? 19.808 -16.997 27.652 1.00 61.72 120 GLU A C 1
ATOM 1013 O O . GLU A 1 120 ? 20.865 -17.393 27.168 1.00 61.72 120 GLU A O 1
ATOM 1018 N N . GLY A 1 121 ? 19.769 -15.851 28.342 1.00 67.94 121 GLY A N 1
ATOM 1019 C CA . GLY A 1 121 ? 20.957 -15.023 28.590 1.00 67.94 121 GLY A CA 1
ATOM 1020 C C . GLY A 1 121 ? 21.433 -14.194 27.390 1.00 67.94 121 GLY A C 1
ATOM 1021 O O . GLY A 1 121 ? 22.379 -13.420 27.534 1.00 67.94 121 GLY A O 1
ATOM 1022 N N . LYS A 1 122 ? 20.759 -14.282 26.235 1.00 69.44 122 LYS A N 1
ATOM 1023 C CA . LYS A 1 122 ? 21.004 -13.445 25.054 1.00 69.44 122 LYS A CA 1
ATOM 1024 C C . LYS A 1 122 ? 19.885 -12.413 24.891 1.00 69.44 122 LYS A C 1
ATOM 1026 O O . LYS A 1 122 ? 18.699 -12.707 25.039 1.00 69.44 122 LYS A O 1
ATOM 1031 N N . THR A 1 123 ? 20.260 -11.175 24.585 1.00 74.88 123 THR A N 1
ATOM 1032 C CA . THR A 1 123 ? 19.293 -10.120 24.257 1.00 74.88 123 THR A CA 1
ATOM 1033 C C . THR A 1 123 ? 18.907 -10.261 22.791 1.00 74.88 123 THR A C 1
ATOM 1035 O O . THR A 1 123 ? 19.709 -9.945 21.915 1.00 74.88 123 THR A O 1
ATOM 1038 N N . LYS A 1 124 ? 17.686 -10.727 22.519 1.00 80.31 124 LYS A N 1
ATOM 1039 C CA . LYS A 1 124 ? 17.106 -10.718 21.175 1.00 80.31 124 LYS A CA 1
ATOM 1040 C C . LYS A 1 124 ? 16.374 -9.409 20.940 1.00 80.31 124 LYS A C 1
ATOM 1042 O O . LYS A 1 124 ? 15.684 -8.895 21.826 1.00 80.31 124 LYS A O 1
ATOM 1047 N N . ILE A 1 125 ? 16.528 -8.881 19.735 1.00 81.38 125 ILE A N 1
ATOM 1048 C CA . ILE A 1 125 ? 15.919 -7.623 19.327 1.00 81.38 125 ILE A CA 1
ATOM 1049 C C . ILE A 1 125 ? 14.889 -7.931 18.247 1.00 81.38 125 ILE A C 1
ATOM 1051 O O . ILE A 1 125 ? 15.216 -8.489 17.197 1.00 81.38 125 ILE A O 1
ATOM 1055 N N . TYR A 1 126 ? 13.648 -7.563 18.533 1.00 83.44 126 TYR A N 1
ATOM 1056 C CA . TYR A 1 126 ? 12.511 -7.711 17.646 1.00 83.44 126 TYR A CA 1
ATOM 1057 C C . TYR A 1 126 ? 12.048 -6.348 17.155 1.00 83.44 126 TYR A C 1
ATOM 1059 O O . TYR A 1 126 ? 12.062 -5.369 17.901 1.00 83.44 126 TYR A O 1
ATOM 1067 N N . VAL A 1 127 ? 11.608 -6.306 15.905 1.00 84.44 127 VAL A N 1
ATOM 1068 C CA . VAL A 1 127 ? 11.295 -5.072 15.195 1.00 84.44 127 VAL A CA 1
ATOM 1069 C C . VAL A 1 127 ? 9.917 -5.185 14.565 1.00 84.44 127 VAL A C 1
ATOM 1071 O O . VAL A 1 127 ? 9.538 -6.243 14.054 1.00 84.44 127 VAL A O 1
ATOM 1074 N N . SER A 1 128 ? 9.178 -4.082 14.581 1.00 79.94 128 SER A N 1
ATOM 1075 C CA . SER A 1 128 ? 7.938 -3.920 13.824 1.00 79.94 128 SER A CA 1
ATOM 1076 C C . SER A 1 128 ? 7.861 -2.512 13.235 1.00 79.94 128 SER A C 1
ATOM 1078 O O . SER A 1 128 ? 8.558 -1.607 13.690 1.00 79.94 128 SER A O 1
ATOM 1080 N N . LEU A 1 129 ? 7.038 -2.297 12.207 1.00 80.00 129 LEU A N 1
ATOM 1081 C CA . LEU A 1 129 ? 6.816 -0.943 11.693 1.00 80.00 129 LEU A CA 1
ATOM 1082 C C . LEU A 1 129 ? 5.874 -0.165 12.610 1.00 80.00 129 LEU A C 1
ATOM 1084 O O . LEU A 1 129 ? 4.769 -0.626 12.922 1.00 80.00 129 LEU A O 1
ATOM 1088 N N . THR A 1 130 ? 6.270 1.061 12.954 1.00 81.12 130 THR A N 1
ATOM 1089 C CA . THR A 1 130 ? 5.367 2.017 13.604 1.00 81.12 130 THR A CA 1
ATOM 1090 C C . THR A 1 130 ? 4.244 2.413 12.644 1.00 81.12 130 THR A C 1
ATOM 1092 O O . THR A 1 130 ? 4.312 2.189 11.433 1.00 81.12 130 THR A O 1
ATOM 1095 N N . LYS A 1 131 ? 3.217 3.097 13.162 1.00 69.00 131 LYS A N 1
ATOM 1096 C CA . LYS A 1 131 ? 2.195 3.722 12.311 1.00 69.00 131 LYS A CA 1
ATOM 1097 C C . LYS A 1 131 ? 2.820 4.664 11.269 1.00 69.00 131 LYS A C 1
ATOM 1099 O O . LYS A 1 131 ? 2.482 4.570 10.100 1.00 69.00 131 LYS A O 1
ATOM 1104 N N . SER A 1 132 ? 3.783 5.493 11.679 1.00 73.38 132 SER A N 1
ATOM 1105 C CA . SER A 1 132 ? 4.487 6.417 10.779 1.00 73.38 132 SER A CA 1
ATOM 1106 C C . SER A 1 132 ? 5.325 5.685 9.729 1.00 73.38 132 SER A C 1
ATOM 1108 O O . SER A 1 132 ? 5.400 6.152 8.601 1.00 73.38 132 SER A O 1
ATOM 1110 N N . GLY A 1 133 ? 5.928 4.540 10.071 1.00 74.44 133 GLY A N 1
ATOM 1111 C CA . GLY A 1 133 ? 6.690 3.720 9.129 1.00 74.44 133 GLY A CA 1
ATOM 1112 C C . GLY A 1 133 ? 5.816 3.058 8.071 1.00 74.44 133 GLY A C 1
ATOM 1113 O O . GLY A 1 133 ? 6.165 3.063 6.892 1.00 74.44 133 GLY A O 1
ATOM 1114 N N . LYS A 1 134 ? 4.646 2.554 8.480 1.00 70.44 134 LYS A N 1
ATOM 1115 C CA . LYS A 1 134 ? 3.629 2.042 7.552 1.00 70.44 134 LYS A CA 1
ATOM 1116 C C . LYS A 1 134 ? 3.118 3.160 6.653 1.00 70.44 134 LYS A C 1
ATOM 1118 O O . LYS A 1 134 ? 3.191 3.027 5.441 1.00 70.44 134 LYS A O 1
ATOM 1123 N N . ASP A 1 135 ? 2.679 4.276 7.235 1.00 70.50 135 ASP A N 1
ATOM 1124 C CA . ASP A 1 135 ? 2.166 5.428 6.488 1.00 70.50 135 ASP A CA 1
ATOM 1125 C C . ASP A 1 135 ? 3.214 5.967 5.501 1.00 70.50 135 ASP A C 1
ATOM 1127 O O . ASP A 1 135 ? 2.872 6.291 4.369 1.00 70.50 135 ASP A O 1
ATOM 1131 N N . PHE A 1 136 ? 4.492 6.009 5.886 1.00 78.81 136 PHE A N 1
ATOM 1132 C CA . PHE A 1 136 ? 5.588 6.388 4.996 1.00 78.81 136 PHE A CA 1
ATOM 1133 C C . PHE A 1 136 ? 5.733 5.434 3.815 1.00 78.81 136 PHE A C 1
ATOM 1135 O O . PHE A 1 136 ? 5.705 5.897 2.680 1.00 78.81 136 PHE A O 1
ATOM 1142 N N . LEU A 1 137 ? 5.848 4.124 4.059 1.00 74.38 137 LEU A N 1
ATOM 1143 C CA . LEU A 1 137 ? 5.960 3.149 2.973 1.00 74.38 137 LEU A CA 1
ATOM 1144 C C . LEU A 1 137 ? 4.753 3.231 2.039 1.00 74.38 137 LEU A C 1
ATOM 1146 O O . LEU A 1 137 ? 4.914 3.195 0.827 1.00 74.38 137 LEU A O 1
ATOM 1150 N N . LEU A 1 138 ? 3.556 3.443 2.584 1.00 63.59 138 LEU A N 1
ATOM 1151 C CA . LEU A 1 138 ? 2.339 3.649 1.801 1.00 63.59 138 LEU A CA 1
ATOM 1152 C C . LEU A 1 138 ? 2.385 4.932 0.958 1.00 63.59 138 LEU A C 1
ATOM 1154 O O . LEU A 1 138 ? 1.947 4.910 -0.191 1.00 63.59 138 LEU A O 1
ATOM 1158 N N . LYS A 1 139 ? 2.946 6.029 1.486 1.00 66.81 139 LYS A N 1
ATOM 1159 C CA . LYS A 1 139 ? 3.181 7.275 0.731 1.00 66.81 139 LYS A CA 1
ATOM 1160 C C . LYS A 1 139 ? 4.239 7.085 -0.364 1.00 66.81 139 LYS A C 1
ATOM 1162 O O . LYS A 1 139 ? 4.058 7.591 -1.466 1.00 66.81 139 LYS A O 1
ATOM 1167 N N . THR A 1 140 ? 5.343 6.392 -0.065 1.00 61.12 140 THR A N 1
ATOM 1168 C CA . THR A 1 140 ? 6.478 6.182 -0.988 1.00 61.12 140 THR A CA 1
ATOM 1169 C C . THR A 1 140 ? 6.184 5.154 -2.062 1.00 61.12 140 THR A C 1
ATOM 1171 O O . THR A 1 140 ? 6.829 5.160 -3.102 1.00 61.12 140 THR A O 1
ATOM 1174 N N . LEU A 1 141 ? 5.245 4.246 -1.790 1.00 57.12 141 LEU A N 1
ATOM 1175 C CA . LEU A 1 141 ? 4.866 3.186 -2.711 1.00 57.12 141 LEU A CA 1
ATOM 1176 C C . LEU A 1 141 ? 4.233 3.722 -3.993 1.00 57.12 141 LEU A C 1
ATOM 1178 O O . LEU A 1 141 ? 4.006 2.918 -4.887 1.00 57.12 141 LEU A O 1
ATOM 1182 N N . GLU A 1 142 ? 3.898 5.020 -4.068 1.00 44.00 142 GLU A N 1
ATOM 1183 C CA . GLU A 1 142 ? 3.114 5.607 -5.159 1.00 44.00 142 GLU A CA 1
ATOM 1184 C C . GLU A 1 142 ? 1.938 4.702 -5.540 1.00 44.00 142 GLU A C 1
ATOM 1186 O O . GLU A 1 142 ? 1.546 4.682 -6.686 1.00 44.00 142 GLU A O 1
ATOM 1191 N N . VAL A 1 143 ? 1.432 3.936 -4.563 1.00 43.56 143 VAL A N 1
ATOM 1192 C CA . VAL A 1 143 ? 0.537 2.791 -4.687 1.00 43.56 143 VAL A CA 1
ATOM 1193 C C . VAL A 1 143 ? 0.784 1.978 -5.970 1.00 43.56 143 VAL A C 1
ATOM 1195 O O . VAL A 1 143 ? 0.411 2.397 -7.062 1.00 43.56 143 VAL A O 1
ATOM 1198 N N . TYR A 1 144 ? 1.255 0.732 -5.861 1.00 52.38 144 TYR A N 1
ATOM 1199 C CA . TYR A 1 144 ? 0.724 -0.270 -6.793 1.00 52.38 144 TYR A CA 1
ATOM 1200 C C . TYR A 1 144 ? -0.790 -0.053 -6.796 1.00 52.38 144 TYR A C 1
ATOM 1202 O O . TYR A 1 144 ? -1.396 -0.327 -5.764 1.00 52.38 144 TYR A O 1
ATOM 1210 N N . LYS A 1 145 ? -1.381 0.552 -7.844 1.00 58.66 145 LYS A N 1
ATOM 1211 C CA . LYS A 1 145 ? -2.824 0.852 -7.922 1.00 58.66 145 LYS A CA 1
ATOM 1212 C C . LYS A 1 145 ? -3.627 -0.365 -7.475 1.00 58.66 145 LYS A C 1
ATOM 1214 O O . LYS A 1 145 ? -4.634 -0.233 -6.789 1.00 58.66 145 LYS A O 1
ATOM 1219 N N . GLU A 1 146 ? -3.060 -1.526 -7.771 1.00 64.00 146 GLU A N 1
ATOM 1220 C CA . GLU A 1 146 ? -3.428 -2.845 -7.314 1.00 64.00 146 GLU A CA 1
ATOM 1221 C C . GLU A 1 146 ? -3.680 -2.906 -5.783 1.00 64.00 146 GLU A C 1
ATOM 1223 O O . GLU A 1 146 ? -4.778 -3.266 -5.385 1.00 64.00 146 GLU A O 1
ATOM 1228 N N . LEU A 1 147 ? -2.759 -2.476 -4.904 1.00 67.81 147 LEU A N 1
ATOM 1229 C CA . LEU A 1 147 ? -2.814 -2.548 -3.420 1.00 67.81 147 LEU A CA 1
ATOM 1230 C C . LEU A 1 147 ? -3.772 -1.569 -2.723 1.00 67.81 147 LEU A C 1
ATOM 1232 O O . LEU A 1 147 ? -4.018 -1.676 -1.517 1.00 67.81 147 LEU A O 1
ATOM 1236 N N . GLN A 1 148 ? -4.294 -0.590 -3.450 1.00 73.75 148 GLN A N 1
ATOM 1237 C CA . GLN A 1 148 ? -5.042 0.534 -2.885 1.00 73.75 148 GLN A CA 1
ATOM 1238 C C . GLN A 1 148 ? -6.334 0.069 -2.181 1.00 73.75 148 GLN A C 1
ATOM 1240 O O . GLN A 1 148 ? -6.677 0.560 -1.103 1.00 73.75 148 GLN A O 1
ATOM 1245 N N . ILE A 1 149 ? -7.003 -0.938 -2.751 1.00 82.19 149 ILE A N 1
ATOM 1246 C CA . ILE A 1 149 ? -8.224 -1.545 -2.204 1.00 82.19 149 ILE A CA 1
ATOM 1247 C C . ILE A 1 149 ? -7.911 -2.327 -0.921 1.00 82.19 149 ILE A C 1
ATOM 1249 O O . ILE A 1 149 ? -8.556 -2.101 0.107 1.00 82.19 149 ILE A O 1
ATOM 1253 N N . THR A 1 150 ? -6.890 -3.194 -0.950 1.00 81.75 150 THR A N 1
ATOM 1254 C CA . THR A 1 150 ? -6.421 -3.955 0.224 1.00 81.75 150 THR A CA 1
ATOM 1255 C C . THR A 1 150 ? -6.167 -3.040 1.419 1.00 81.75 150 THR A C 1
ATOM 1257 O O . THR A 1 150 ? -6.588 -3.342 2.537 1.00 81.75 150 THR A O 1
ATOM 1260 N N . MET A 1 151 ? -5.513 -1.900 1.198 1.00 74.25 151 MET A N 1
ATOM 1261 C CA . MET A 1 151 ? -5.185 -0.971 2.277 1.00 74.25 151 MET A CA 1
ATOM 1262 C C . MET A 1 151 ? -6.426 -0.389 2.949 1.00 74.25 151 MET A C 1
ATOM 1264 O O . MET A 1 151 ? -6.536 -0.439 4.177 1.00 74.25 151 MET A O 1
ATOM 1268 N N . GLU A 1 152 ? -7.376 0.122 2.166 1.00 82.69 152 GLU A N 1
ATOM 1269 C CA . GLU A 1 152 ? -8.620 0.681 2.708 1.00 82.69 152 GLU A CA 1
ATOM 1270 C C . GLU A 1 152 ? -9.458 -0.388 3.430 1.00 82.69 152 GLU A C 1
ATOM 1272 O O . GLU A 1 152 ? -10.028 -0.112 4.488 1.00 82.69 152 GLU A O 1
ATOM 1277 N N . LEU A 1 153 ? -9.464 -1.630 2.932 1.00 86.44 153 LEU A N 1
ATOM 1278 C CA . LEU A 1 153 ? -10.111 -2.761 3.606 1.00 86.44 153 LEU A CA 1
ATOM 1279 C C . LEU A 1 153 ? -9.490 -3.061 4.974 1.00 86.44 153 LEU A C 1
ATOM 1281 O O . LEU A 1 153 ? -10.213 -3.200 5.962 1.00 86.44 153 LEU A O 1
ATOM 1285 N N . LEU A 1 154 ? -8.161 -3.126 5.064 1.00 81.69 154 LEU A N 1
ATOM 1286 C CA . LEU A 1 154 ? -7.468 -3.387 6.329 1.00 81.69 154 LEU A CA 1
ATOM 1287 C C . LEU A 1 154 ? -7.677 -2.251 7.339 1.00 81.69 154 LEU A C 1
ATOM 1289 O O . LEU A 1 154 ? -7.914 -2.513 8.523 1.00 81.69 154 LEU A O 1
ATOM 1293 N N . PHE A 1 155 ? -7.635 -0.994 6.885 1.00 80.69 155 PHE A N 1
ATOM 1294 C CA . PHE A 1 155 ? -7.945 0.156 7.737 1.00 80.69 155 PHE A CA 1
ATOM 1295 C C . PHE A 1 155 ? -9.372 0.088 8.275 1.00 80.69 155 PHE A C 1
ATOM 1297 O O . PHE A 1 155 ? -9.581 0.286 9.477 1.00 80.69 155 PHE A O 1
ATOM 1304 N N . LEU A 1 156 ? -10.334 -0.237 7.411 1.00 86.19 156 LEU A N 1
ATOM 1305 C CA . LEU A 1 156 ? -11.728 -0.386 7.799 1.00 86.19 156 LEU A CA 1
ATOM 1306 C C . LEU A 1 156 ? -11.894 -1.516 8.824 1.00 86.19 156 LEU A C 1
ATOM 1308 O O . LEU A 1 156 ? -12.501 -1.309 9.874 1.00 86.19 156 LEU A O 1
ATOM 1312 N N . GLN A 1 157 ? -11.286 -2.679 8.583 1.00 87.19 157 GLN A N 1
ATOM 1313 C CA . GLN A 1 157 ? -11.322 -3.815 9.507 1.00 87.19 157 GLN A CA 1
ATOM 1314 C C . GLN A 1 157 ? -10.781 -3.451 10.900 1.00 87.19 157 GLN A C 1
ATOM 1316 O O . GLN A 1 157 ? -11.364 -3.825 11.919 1.00 87.19 157 GLN A O 1
ATOM 1321 N N . GLU A 1 158 ? -9.679 -2.704 10.962 1.00 80.88 158 GLU A N 1
ATOM 1322 C CA . GLU A 1 158 ? -9.081 -2.244 12.217 1.00 80.88 158 GLU A CA 1
ATOM 1323 C C . GLU A 1 158 ? -9.979 -1.235 12.956 1.00 80.88 158 GLU A C 1
ATOM 1325 O O . GLU A 1 158 ? -10.091 -1.276 14.184 1.00 80.88 158 GLU A O 1
ATOM 1330 N N . GLN A 1 159 ? -10.650 -0.337 12.229 1.00 82.12 159 GLN A N 1
ATOM 1331 C CA . GLN A 1 159 ? -11.601 0.617 12.813 1.00 82.12 159 GLN A CA 1
ATOM 1332 C C . GLN A 1 159 ? -12.857 -0.071 13.347 1.00 82.12 159 GLN A C 1
ATOM 1334 O O . GLN A 1 159 ? -13.368 0.356 14.388 1.00 82.12 159 GLN A O 1
ATOM 1339 N N . PHE A 1 160 ? -13.310 -1.133 12.670 1.00 84.69 160 PHE A N 1
ATOM 1340 C CA . PHE A 1 160 ? -14.356 -2.019 13.169 1.00 84.69 160 PHE A CA 1
ATOM 1341 C C . PHE A 1 160 ? -13.910 -2.663 14.473 1.00 84.69 160 PHE A C 1
ATOM 1343 O O . PHE A 1 160 ? -14.552 -2.414 15.479 1.00 84.69 160 PHE A O 1
ATOM 1350 N N . LYS A 1 161 ? -12.755 -3.341 14.525 1.00 81.50 161 LYS A N 1
ATOM 1351 C CA . LYS A 1 161 ? -12.235 -3.951 15.770 1.00 81.50 161 LYS A CA 1
ATOM 1352 C C . LYS A 1 161 ? -12.162 -2.977 16.954 1.00 81.50 161 LYS A C 1
ATOM 1354 O O . LYS A 1 161 ? -12.379 -3.379 18.092 1.00 81.50 161 LYS A O 1
ATOM 1359 N N . LYS A 1 162 ? -11.862 -1.701 16.694 1.00 81.88 162 LYS A N 1
ATOM 1360 C CA . LYS A 1 162 ? -11.784 -0.635 17.711 1.00 81.88 162 LYS A CA 1
ATOM 1361 C C . LYS A 1 162 ? -13.137 -0.018 18.087 1.00 81.88 162 LYS A C 1
ATOM 1363 O O . LYS A 1 162 ? -13.174 0.822 18.981 1.00 81.88 162 LYS A O 1
ATOM 1368 N N . GLY A 1 163 ? -14.228 -0.373 17.407 1.00 79.81 163 GLY A N 1
ATOM 1369 C CA . GLY A 1 163 ? -15.562 0.204 17.622 1.00 79.81 163 GLY A CA 1
ATOM 1370 C C . GLY A 1 163 ? -15.683 1.678 17.207 1.00 79.81 163 GLY A C 1
ATOM 1371 O O . GLY A 1 163 ? -16.573 2.393 17.665 1.00 79.81 163 GLY A O 1
ATOM 1372 N N . THR A 1 164 ? -14.778 2.171 16.355 1.00 82.62 164 THR A N 1
ATOM 1373 C CA . THR A 1 164 ? -14.705 3.593 15.964 1.00 82.62 164 THR A CA 1
ATOM 1374 C C . THR A 1 164 ? -15.509 3.885 14.693 1.00 82.62 164 THR A C 1
ATOM 1376 O O . THR A 1 164 ? -14.945 4.161 13.633 1.00 82.62 164 THR A O 1
ATOM 1379 N N . PHE A 1 165 ? -16.841 3.838 14.790 1.00 80.06 165 PHE A N 1
ATOM 1380 C CA . PHE A 1 165 ? -17.732 3.872 13.617 1.00 80.06 165 PHE A CA 1
ATOM 1381 C C . PHE A 1 165 ? -17.710 5.184 12.812 1.00 80.06 165 PHE A C 1
ATOM 1383 O O . PHE A 1 165 ? -17.870 5.156 11.597 1.00 80.06 165 PHE A O 1
ATOM 1390 N N . ILE A 1 166 ? -17.439 6.332 13.437 1.00 77.00 166 ILE A N 1
ATOM 1391 C CA . ILE A 1 166 ? -17.329 7.617 12.716 1.00 77.00 166 ILE A CA 1
ATOM 1392 C C . ILE A 1 166 ? -16.137 7.605 11.745 1.00 77.00 166 ILE A C 1
ATOM 1394 O O . ILE A 1 166 ? -16.250 8.038 10.601 1.00 77.00 166 ILE A O 1
ATOM 1398 N N . ASN A 1 167 ? -14.998 7.053 12.171 1.00 74.88 167 ASN A N 1
ATOM 1399 C CA . ASN A 1 167 ? -13.820 6.931 11.311 1.00 74.88 167 ASN A CA 1
ATOM 1400 C C . ASN A 1 167 ? -14.003 5.823 10.264 1.00 74.88 167 ASN A C 1
ATOM 1402 O O . ASN A 1 167 ? -13.614 6.011 9.111 1.00 74.88 167 ASN A O 1
ATOM 1406 N N . ALA A 1 168 ? -14.662 4.723 10.650 1.00 82.25 168 ALA A N 1
ATOM 1407 C CA . ALA A 1 168 ? -15.040 3.634 9.749 1.00 82.25 168 ALA A CA 1
ATOM 1408 C C . ALA A 1 168 ? -15.904 4.104 8.579 1.00 82.25 168 ALA A C 1
ATOM 1410 O O . ALA A 1 168 ? -15.705 3.667 7.449 1.00 82.25 168 ALA A O 1
ATOM 1411 N N . ARG A 1 169 ? -16.808 5.057 8.815 1.00 82.88 169 ARG A N 1
ATOM 1412 C CA . ARG A 1 169 ? -17.619 5.664 7.758 1.00 82.88 169 ARG A CA 1
ATOM 1413 C C . ARG A 1 169 ? -16.775 6.317 6.666 1.00 82.88 169 ARG A C 1
ATOM 1415 O O . ARG A 1 169 ? -16.970 6.018 5.492 1.00 82.88 169 ARG A O 1
ATOM 1422 N N . ASN A 1 170 ? -15.816 7.154 7.050 1.00 77.06 170 ASN A N 1
ATOM 1423 C CA . ASN A 1 170 ? -14.943 7.829 6.089 1.00 77.06 170 ASN A CA 1
ATOM 1424 C C . ASN A 1 170 ? -14.081 6.827 5.305 1.00 77.06 170 ASN A C 1
ATOM 1426 O O . ASN A 1 170 ? -13.873 6.997 4.106 1.00 77.06 170 ASN A O 1
ATOM 1430 N N . SER A 1 171 ? -13.591 5.774 5.963 1.00 78.62 171 SER A N 1
ATOM 1431 C CA . SER A 1 171 ? -12.831 4.710 5.295 1.00 78.62 171 SER A CA 1
ATOM 1432 C C . SER A 1 171 ? -13.696 3.874 4.349 1.00 78.62 171 SER A C 1
ATOM 1434 O O . SER A 1 171 ? -13.245 3.536 3.260 1.00 78.62 171 SER A O 1
ATOM 1436 N N . ALA A 1 172 ? -14.960 3.609 4.688 1.00 85.38 172 ALA A N 1
ATOM 1437 C CA . ALA A 1 172 ? -15.887 2.928 3.786 1.00 85.38 172 ALA A CA 1
ATOM 1438 C C . ALA A 1 172 ? -16.180 3.757 2.520 1.00 85.38 172 ALA A C 1
ATOM 1440 O O . ALA A 1 172 ? -16.196 3.214 1.414 1.00 85.38 172 ALA A O 1
ATOM 1441 N N . GLU A 1 173 ? -16.367 5.074 2.657 1.00 77.88 173 GLU A N 1
ATOM 1442 C CA . GLU A 1 173 ? -16.557 5.978 1.512 1.00 77.88 173 GLU A CA 1
ATOM 1443 C C . GLU A 1 173 ? -15.319 6.031 0.609 1.00 77.88 173 GLU A C 1
ATOM 1445 O O . GLU A 1 173 ? -15.442 5.944 -0.615 1.00 77.88 173 GLU A O 1
ATOM 1450 N N . LYS A 1 174 ? -14.121 6.099 1.200 1.00 76.56 174 LYS A N 1
ATOM 1451 C CA . LYS A 1 174 ? -12.860 6.025 0.450 1.00 76.56 174 LYS A CA 1
ATOM 1452 C C . LYS A 1 174 ? -12.715 4.701 -0.286 1.00 76.56 174 LYS A C 1
ATOM 1454 O O . LYS A 1 174 ? -12.437 4.715 -1.481 1.00 76.56 174 LYS A O 1
ATOM 1459 N N . LEU A 1 175 ? -12.971 3.581 0.391 1.00 87.62 175 LEU A N 1
ATOM 1460 C CA . LEU A 1 175 ? -12.948 2.252 -0.215 1.00 87.62 175 LEU A CA 1
ATOM 1461 C C . LEU A 1 175 ? -13.843 2.197 -1.458 1.00 87.62 175 LEU A C 1
ATOM 1463 O O . LEU A 1 175 ? -13.404 1.737 -2.507 1.00 87.62 175 LEU A O 1
ATOM 1467 N N . LYS A 1 176 ? -15.074 2.715 -1.370 1.00 81.75 176 LYS A N 1
ATOM 1468 C CA . LYS A 1 176 ? -15.996 2.759 -2.514 1.00 81.75 176 LYS A CA 1
ATOM 1469 C C . LYS A 1 176 ? -15.416 3.537 -3.694 1.00 81.75 176 LYS A C 1
ATOM 1471 O O . LYS A 1 176 ? -15.491 3.068 -4.827 1.00 81.75 176 LYS A O 1
ATOM 1476 N N . LEU A 1 177 ? -14.843 4.713 -3.440 1.00 72.56 177 LEU A N 1
ATOM 1477 C CA . LEU A 1 177 ? -14.229 5.534 -4.488 1.00 72.56 177 LEU A CA 1
ATOM 1478 C C . LEU A 1 177 ? -13.041 4.824 -5.144 1.00 72.56 177 LEU A C 1
ATOM 1480 O O . LEU A 1 177 ? -12.939 4.823 -6.369 1.00 72.56 177 LEU A O 1
ATOM 1484 N N . VAL A 1 178 ? -12.179 4.192 -4.344 1.00 79.88 178 VAL A N 1
ATOM 1485 C CA . VAL A 1 178 ? -11.009 3.452 -4.839 1.00 79.88 178 VAL A CA 1
ATOM 1486 C C . VAL A 1 178 ? -11.443 2.267 -5.704 1.00 79.88 178 VAL A C 1
ATOM 1488 O O . VAL A 1 178 ? -10.981 2.145 -6.836 1.00 79.88 178 VAL A O 1
ATOM 1491 N N . VAL A 1 179 ? -12.385 1.445 -5.230 1.00 85.69 179 VAL A N 1
ATOM 1492 C CA . VAL A 1 179 ? -12.894 0.290 -5.992 1.00 85.69 179 VAL A CA 1
ATOM 1493 C C . VAL A 1 179 ? -13.580 0.738 -7.288 1.00 85.69 179 VAL A C 1
ATOM 1495 O O . VAL A 1 179 ? -13.370 0.129 -8.334 1.00 85.69 179 VAL A O 1
ATOM 1498 N N . SER A 1 180 ? -14.372 1.816 -7.247 1.00 76.25 180 SER A N 1
ATOM 1499 C CA . SER A 1 180 ? -15.031 2.366 -8.440 1.00 76.25 180 SER A CA 1
ATOM 1500 C C . SER A 1 180 ? -14.021 2.876 -9.469 1.00 76.25 180 SER A C 1
ATOM 1502 O O . SER A 1 180 ? -14.155 2.587 -10.655 1.00 76.25 180 SER A O 1
ATOM 1504 N N . SER A 1 181 ? -13.000 3.609 -9.021 1.00 72.88 181 SER A N 1
ATOM 1505 C CA . SER A 1 181 ? -11.922 4.112 -9.880 1.00 72.88 181 SER A CA 1
ATOM 1506 C C . SER A 1 181 ? -11.170 2.966 -10.558 1.00 72.88 181 SER A C 1
ATOM 1508 O O . SER A 1 181 ? -10.894 3.020 -11.757 1.00 72.88 181 SER A O 1
ATOM 1510 N N . GLU A 1 182 ? -10.879 1.897 -9.815 1.00 82.38 182 GLU A N 1
ATOM 1511 C CA . GLU A 1 182 ? -10.151 0.756 -10.364 1.00 82.38 182 GLU A CA 1
ATOM 1512 C C . GLU A 1 182 ? -10.997 -0.076 -11.332 1.00 82.38 182 GLU A C 1
ATOM 1514 O O . GLU A 1 182 ? -10.503 -0.519 -12.371 1.00 82.38 182 GLU A O 1
ATOM 1519 N N . LEU A 1 183 ? -12.302 -0.192 -11.072 1.00 84.75 183 LEU A N 1
ATOM 1520 C CA . LEU A 1 183 ? -13.246 -0.768 -12.026 1.00 84.75 183 LEU A CA 1
ATOM 1521 C C . LEU A 1 183 ? -13.311 0.048 -13.329 1.00 84.75 183 LEU A C 1
ATOM 1523 O O . LEU A 1 183 ? -13.268 -0.520 -14.418 1.00 84.75 183 LEU A O 1
ATOM 1527 N N . GLU A 1 184 ? -13.348 1.377 -13.257 1.00 78.62 184 GLU A N 1
ATOM 1528 C CA . GLU A 1 184 ? -13.290 2.204 -14.469 1.00 78.62 184 GLU A CA 1
ATOM 1529 C C . GLU A 1 184 ? -11.962 2.045 -15.221 1.00 78.62 184 GLU A C 1
ATOM 1531 O O . GLU A 1 184 ? -11.943 2.027 -16.455 1.00 78.62 184 GLU A O 1
ATOM 1536 N N . ASN A 1 185 ? -10.843 1.939 -14.499 1.00 81.06 185 ASN A N 1
ATOM 1537 C CA . ASN A 1 185 ? -9.525 1.735 -15.100 1.00 81.06 185 ASN A CA 1
ATOM 1538 C C . ASN A 1 185 ? -9.465 0.406 -15.856 1.00 81.06 185 ASN A C 1
ATOM 1540 O O . ASN A 1 185 ? -8.973 0.375 -16.988 1.00 81.06 185 ASN A O 1
ATOM 1544 N N . ILE A 1 186 ? -9.998 -0.671 -15.271 1.00 84.81 186 ILE A N 1
ATOM 1545 C CA . ILE A 1 186 ? -9.984 -1.984 -15.918 1.00 84.81 186 ILE A CA 1
ATOM 1546 C C . ILE A 1 186 ? -10.890 -2.023 -17.148 1.00 84.81 186 ILE A C 1
ATOM 1548 O O . ILE A 1 186 ? -10.532 -2.614 -18.166 1.00 84.81 186 ILE A O 1
ATOM 1552 N N . GLU A 1 187 ? -12.037 -1.346 -17.102 1.00 85.44 187 GLU A N 1
ATOM 1553 C CA . GLU A 1 187 ? -12.939 -1.248 -18.250 1.00 85.44 187 GLU A CA 1
ATOM 1554 C C . GLU A 1 187 ? -12.319 -0.444 -19.395 1.00 85.44 187 GLU A C 1
ATOM 1556 O O . GLU A 1 187 ? -12.408 -0.860 -20.556 1.00 85.44 187 GLU A O 1
ATOM 1561 N N . LYS A 1 188 ? -11.626 0.658 -19.079 1.00 82.75 188 LYS A N 1
ATOM 1562 C CA . LYS A 1 188 ? -10.841 1.425 -20.058 1.00 82.75 188 LYS A CA 1
ATOM 1563 C C . LYS A 1 188 ? -9.731 0.571 -20.662 1.00 82.75 188 LYS A C 1
ATOM 1565 O O . LYS A 1 188 ? -9.592 0.559 -21.882 1.00 82.75 188 LYS A O 1
ATOM 1570 N N . LEU A 1 189 ? -9.003 -0.191 -19.843 1.00 80.19 189 LEU A N 1
ATOM 1571 C CA . LEU A 1 189 ? -7.952 -1.086 -20.326 1.00 80.19 189 LEU A CA 1
ATOM 1572 C C . LEU A 1 189 ? -8.514 -2.151 -21.276 1.00 80.19 189 LEU A C 1
ATOM 1574 O O . LEU A 1 189 ? -7.980 -2.334 -22.364 1.00 80.19 189 LEU A O 1
ATOM 1578 N N . ILE A 1 190 ? -9.620 -2.810 -20.918 1.00 83.69 190 ILE A N 1
ATOM 1579 C CA . ILE A 1 190 ? -10.285 -3.792 -21.793 1.00 83.69 190 ILE A CA 1
ATOM 1580 C C . ILE A 1 190 ? -10.724 -3.138 -23.111 1.00 83.69 190 ILE A C 1
ATOM 1582 O O . ILE A 1 190 ? -10.557 -3.719 -24.184 1.00 83.69 190 ILE A O 1
ATOM 1586 N N . TYR A 1 191 ? -11.261 -1.918 -23.062 1.00 84.81 191 TYR A N 1
ATOM 1587 C CA . TYR A 1 191 ? -11.631 -1.178 -24.267 1.00 84.81 191 TYR A CA 1
ATOM 1588 C C . TYR A 1 191 ? -10.414 -0.851 -25.151 1.00 84.81 191 TYR A C 1
ATOM 1590 O O . TYR A 1 191 ? -10.475 -1.020 -26.371 1.00 84.81 191 TYR A O 1
ATOM 1598 N N . GLU A 1 192 ? -9.297 -0.430 -24.557 1.00 77.06 192 GLU A N 1
ATOM 1599 C CA . GLU A 1 192 ? -8.041 -0.183 -25.273 1.00 77.06 192 GLU A CA 1
ATOM 1600 C C . GLU A 1 192 ? -7.464 -1.462 -25.881 1.00 77.06 192 GLU A C 1
ATOM 1602 O O . GLU A 1 192 ? -7.060 -1.445 -27.045 1.00 77.06 192 GLU A O 1
ATOM 1607 N N . ILE A 1 193 ? -7.515 -2.581 -25.150 1.00 75.25 193 ILE A N 1
ATOM 1608 C CA . ILE A 1 193 ? -7.152 -3.905 -25.663 1.00 75.25 193 ILE A CA 1
ATOM 1609 C C . ILE A 1 193 ? -8.032 -4.268 -26.856 1.00 75.25 193 ILE A C 1
ATOM 1611 O O . ILE A 1 193 ? -7.528 -4.829 -27.811 1.00 75.25 193 ILE A O 1
ATOM 1615 N N . ARG A 1 194 ? -9.325 -3.943 -26.880 1.00 76.88 194 ARG A N 1
ATOM 1616 C CA . ARG A 1 194 ? -10.180 -4.254 -28.042 1.00 76.88 194 ARG A CA 1
ATOM 1617 C C . ARG A 1 194 ? -9.916 -3.350 -29.245 1.00 76.88 194 ARG A C 1
ATOM 1619 O O . ARG A 1 194 ? -9.984 -3.805 -30.382 1.00 76.88 194 ARG A O 1
ATOM 1626 N N . ARG A 1 195 ? -9.655 -2.060 -29.011 1.00 76.88 195 ARG A N 1
ATOM 1627 C CA . ARG A 1 195 ? -9.572 -1.046 -30.077 1.00 76.88 195 ARG A CA 1
ATOM 1628 C C . ARG A 1 195 ? -8.171 -0.887 -30.661 1.00 76.88 195 ARG A C 1
ATOM 1630 O O . ARG A 1 195 ? -8.038 -0.647 -31.858 1.00 76.88 195 ARG A O 1
ATOM 1637 N N . ALA A 1 196 ? -7.147 -0.927 -29.816 1.00 69.75 196 ALA A N 1
ATOM 1638 C CA . ALA A 1 196 ? -5.764 -0.675 -30.203 1.00 69.75 196 ALA A CA 1
ATOM 1639 C C . ALA A 1 196 ? -4.770 -1.517 -29.374 1.00 69.75 196 ALA A C 1
ATOM 1641 O O . ALA A 1 196 ? -3.970 -0.945 -28.628 1.00 69.75 196 ALA A O 1
ATOM 1642 N N . PRO A 1 197 ? -4.757 -2.858 -29.538 1.00 65.62 197 PRO A N 1
ATOM 1643 C CA . PRO A 1 197 ? -3.844 -3.767 -28.831 1.00 65.62 197 PRO A CA 1
ATOM 1644 C C . PRO A 1 197 ? -2.381 -3.320 -28.810 1.00 65.62 197 PRO A C 1
ATOM 1646 O O . PRO A 1 197 ? -1.716 -3.426 -27.790 1.00 65.62 197 PRO A O 1
ATOM 1649 N N . TRP A 1 198 ? -1.876 -2.763 -29.916 1.00 63.38 198 TRP A N 1
ATOM 1650 C CA . TRP A 1 198 ? -0.474 -2.343 -30.053 1.00 63.38 198 TRP A CA 1
ATOM 1651 C C . TRP A 1 198 ? -0.069 -1.190 -29.121 1.00 63.38 198 TRP A C 1
ATOM 1653 O O . TRP A 1 198 ? 1.120 -0.947 -28.931 1.00 63.38 198 TRP A O 1
ATOM 1663 N N . ARG A 1 199 ? -1.032 -0.452 -28.552 1.00 64.38 199 ARG A N 1
ATOM 1664 C CA . ARG A 1 199 ? -0.766 0.611 -27.566 1.00 64.38 199 ARG A CA 1
ATOM 1665 C C . ARG A 1 199 ? -0.634 0.072 -26.143 1.00 64.38 199 ARG A C 1
ATOM 1667 O O . ARG A 1 199 ? -0.144 0.786 -25.270 1.00 64.38 199 ARG A O 1
ATOM 1674 N N . VAL A 1 200 ? -1.062 -1.166 -25.909 1.00 64.81 200 VAL A N 1
ATOM 1675 C CA . VAL A 1 200 ? -1.087 -1.787 -24.588 1.00 64.81 200 VAL A CA 1
ATOM 1676 C C . VAL A 1 200 ? 0.238 -2.500 -24.328 1.00 64.81 200 VAL A C 1
ATOM 1678 O O . VAL A 1 200 ? 0.741 -3.265 -25.148 1.00 64.81 200 VAL A O 1
ATOM 1681 N N . LYS A 1 201 ? 0.824 -2.264 -23.152 1.00 69.12 201 LYS A N 1
ATOM 1682 C CA . LYS A 1 201 ? 2.062 -2.926 -22.718 1.00 69.12 201 LYS A CA 1
ATOM 1683 C C . LYS A 1 201 ? 1.748 -4.304 -22.123 1.00 69.12 201 LYS A C 1
ATOM 1685 O O . LYS A 1 201 ? 1.781 -4.453 -20.905 1.00 69.12 201 LYS A O 1
ATOM 1690 N N . PHE A 1 202 ? 1.460 -5.301 -22.965 1.00 67.31 202 PHE A N 1
ATOM 1691 C CA . PHE A 1 202 ? 1.060 -6.650 -22.519 1.00 67.31 202 PHE A CA 1
ATOM 1692 C C . PHE A 1 202 ? 2.038 -7.295 -21.537 1.00 67.31 202 PHE A C 1
ATOM 1694 O O . PHE A 1 202 ? 1.604 -7.825 -20.523 1.00 67.31 202 PHE A O 1
ATOM 1701 N N . LYS A 1 203 ? 3.347 -7.135 -21.761 1.00 61.50 203 LYS A N 1
ATOM 1702 C CA . LYS A 1 203 ? 4.383 -7.643 -20.852 1.00 61.50 203 LYS A CA 1
ATOM 1703 C C . LYS A 1 203 ? 4.203 -7.159 -19.406 1.00 61.50 203 LYS A C 1
ATOM 1705 O O . LYS A 1 203 ? 4.350 -7.938 -18.478 1.00 61.50 203 LYS A O 1
ATOM 1710 N N . LYS A 1 204 ? 3.824 -5.889 -19.213 1.00 62.12 204 LYS A N 1
ATOM 1711 C CA . LYS A 1 204 ? 3.574 -5.336 -17.872 1.00 62.12 204 LYS A CA 1
ATOM 1712 C C . LYS A 1 204 ? 2.337 -5.967 -17.225 1.00 62.12 204 LYS A C 1
ATOM 1714 O O . LYS A 1 204 ? 2.323 -6.151 -16.019 1.00 62.12 204 LYS A O 1
ATOM 1719 N N . ILE A 1 205 ? 1.307 -6.266 -18.020 1.00 68.75 205 ILE A N 1
ATOM 1720 C CA . ILE A 1 205 ? 0.086 -6.921 -17.535 1.00 68.75 205 ILE A CA 1
ATOM 1721 C C . ILE A 1 205 ? 0.406 -8.357 -17.121 1.00 68.75 205 ILE A C 1
ATOM 1723 O O . ILE A 1 205 ? 0.014 -8.757 -16.037 1.00 68.75 205 ILE A O 1
ATOM 1727 N N . GLU A 1 206 ? 1.147 -9.109 -17.937 1.00 67.25 206 GLU A N 1
ATOM 1728 C CA . GLU A 1 206 ? 1.566 -10.480 -17.610 1.00 67.25 206 GLU A CA 1
ATOM 1729 C C . GLU A 1 206 ? 2.402 -10.536 -16.326 1.00 67.25 206 GLU A C 1
ATOM 1731 O O . GLU A 1 206 ? 2.140 -11.370 -15.465 1.00 67.25 206 GLU A O 1
ATOM 1736 N N . GLU A 1 207 ? 3.354 -9.612 -16.158 1.00 66.31 207 GLU A N 1
ATOM 1737 C CA . GLU A 1 207 ? 4.209 -9.531 -14.965 1.00 66.31 207 GLU A CA 1
ATOM 1738 C C . GLU A 1 207 ? 3.418 -9.281 -13.667 1.00 66.31 207 GLU A C 1
ATOM 1740 O O . GLU A 1 207 ? 3.844 -9.724 -12.600 1.00 66.31 207 GLU A O 1
ATOM 1745 N N . THR A 1 208 ? 2.276 -8.585 -13.731 1.00 67.19 208 THR A N 1
ATOM 1746 C CA . THR A 1 208 ? 1.469 -8.235 -12.547 1.00 67.19 208 THR A CA 1
ATOM 1747 C C . THR A 1 208 ? 0.162 -9.016 -12.425 1.00 67.19 208 THR A C 1
ATOM 1749 O O . THR A 1 208 ? -0.527 -8.877 -11.410 1.00 67.19 208 THR A O 1
ATOM 1752 N N . TYR A 1 209 ? -0.189 -9.843 -13.414 1.00 76.94 209 TYR A N 1
ATOM 1753 C CA . TYR A 1 209 ? -1.490 -10.508 -13.497 1.00 76.94 209 TYR A CA 1
ATOM 1754 C C . TYR A 1 209 ? -1.752 -11.427 -12.307 1.00 76.94 209 TYR A C 1
ATOM 1756 O O . TYR A 1 209 ? -2.712 -11.220 -11.564 1.00 76.94 209 TYR A O 1
ATOM 1764 N N . ASP A 1 210 ? -0.875 -12.406 -12.086 1.00 73.31 210 ASP A N 1
ATOM 1765 C CA . ASP A 1 210 ? -1.056 -13.392 -11.017 1.00 73.31 210 ASP A CA 1
ATOM 1766 C C . ASP A 1 210 ? -1.025 -12.732 -9.640 1.00 73.31 210 ASP A C 1
ATOM 1768 O O . ASP A 1 210 ? -1.816 -13.073 -8.760 1.00 73.31 210 ASP A O 1
ATOM 1772 N N . PHE A 1 211 ? -0.146 -11.743 -9.458 1.00 75.38 211 PHE A N 1
ATOM 1773 C CA . PHE A 1 211 ? -0.077 -10.969 -8.223 1.00 75.38 211 PHE A CA 1
ATOM 1774 C C . PHE A 1 211 ? -1.414 -10.275 -7.933 1.00 75.38 211 PHE A C 1
ATOM 1776 O O . PHE A 1 211 ? -1.986 -10.454 -6.858 1.00 75.38 211 PHE A O 1
ATOM 1783 N N . THR A 1 212 ? -1.946 -9.546 -8.914 1.00 77.50 212 THR A N 1
ATOM 1784 C CA . THR A 1 212 ? -3.179 -8.765 -8.762 1.00 77.50 212 THR A CA 1
ATOM 1785 C C . THR A 1 212 ? -4.395 -9.672 -8.602 1.00 77.50 212 THR A C 1
ATOM 1787 O O . THR A 1 212 ? -5.266 -9.399 -7.780 1.00 77.50 212 THR A O 1
ATOM 1790 N N . LEU A 1 213 ? -4.462 -10.779 -9.346 1.00 82.38 213 LEU A N 1
ATOM 1791 C CA . LEU A 1 213 ? -5.562 -11.734 -9.246 1.00 82.38 213 LEU A CA 1
ATOM 1792 C C . LEU A 1 213 ? -5.617 -12.379 -7.856 1.00 82.38 213 LEU A C 1
ATOM 1794 O O . LEU A 1 213 ? -6.680 -12.394 -7.231 1.00 82.38 213 LEU A O 1
ATOM 1798 N N . ASN A 1 214 ? -4.476 -12.862 -7.358 1.00 78.75 214 ASN A N 1
ATOM 1799 C CA . ASN A 1 214 ? -4.374 -13.416 -6.007 1.00 78.75 214 ASN A CA 1
ATOM 1800 C C . ASN A 1 214 ? -4.735 -12.364 -4.952 1.00 78.75 214 ASN A C 1
ATOM 1802 O O . ASN A 1 214 ? -5.415 -12.657 -3.969 1.00 78.75 214 ASN A O 1
ATOM 1806 N N . GLN A 1 215 ? -4.322 -11.117 -5.167 1.00 83.38 215 GLN A N 1
ATOM 1807 C CA . GLN A 1 215 ? -4.649 -10.021 -4.272 1.00 83.38 215 GLN A CA 1
ATOM 1808 C C . GLN A 1 215 ? -6.157 -9.728 -4.238 1.00 83.38 215 GLN A C 1
ATOM 1810 O O . GLN A 1 215 ? -6.732 -9.681 -3.153 1.00 83.38 215 GLN A O 1
ATOM 1815 N N . LEU A 1 216 ? -6.822 -9.606 -5.391 1.00 86.75 216 LEU A N 1
ATOM 1816 C CA . LEU A 1 216 ? -8.276 -9.413 -5.459 1.00 86.75 216 LEU A CA 1
ATOM 1817 C C . LEU A 1 216 ? -9.024 -10.584 -4.797 1.00 86.75 216 LEU A C 1
ATOM 1819 O O . LEU A 1 216 ? -10.029 -10.383 -4.118 1.00 86.75 216 LEU A O 1
ATOM 1823 N N . GLN A 1 217 ? -8.534 -11.818 -4.930 1.00 86.50 217 GLN A N 1
ATOM 1824 C CA . GLN A 1 217 ? -9.106 -12.966 -4.217 1.00 86.50 217 GLN A CA 1
ATOM 1825 C C . GLN A 1 217 ? -8.940 -12.845 -2.696 1.00 86.50 217 GLN A C 1
ATOM 1827 O O . GLN A 1 217 ? -9.901 -13.052 -1.954 1.00 86.50 217 GLN A O 1
ATOM 1832 N N . ASN A 1 218 ? -7.761 -12.442 -2.222 1.00 83.19 218 ASN A N 1
ATOM 1833 C CA . ASN A 1 218 ? -7.516 -12.197 -0.800 1.00 83.19 218 ASN A CA 1
ATOM 1834 C C . ASN A 1 218 ? -8.400 -11.070 -0.249 1.00 83.19 218 ASN A C 1
ATOM 1836 O O . ASN A 1 218 ? -8.963 -11.196 0.838 1.00 83.19 218 ASN A O 1
ATOM 1840 N N . GLU A 1 219 ? -8.590 -9.994 -1.008 1.00 88.31 219 GLU A N 1
ATOM 1841 C CA . GLU A 1 219 ? -9.472 -8.885 -0.636 1.00 88.31 219 GLU A CA 1
ATOM 1842 C C . GLU A 1 219 ? -10.916 -9.336 -0.424 1.00 88.31 219 GLU A C 1
ATOM 1844 O O . GLU A 1 219 ? -11.564 -8.869 0.514 1.00 88.31 219 GLU A O 1
ATOM 1849 N N . LYS A 1 220 ? -11.407 -10.291 -1.224 1.00 90.06 220 LYS A N 1
ATOM 1850 C CA . LYS A 1 220 ? -12.736 -10.888 -1.030 1.00 90.06 220 LYS A CA 1
ATOM 1851 C C . LYS A 1 220 ? -12.872 -11.518 0.360 1.00 90.06 220 LYS A C 1
ATOM 1853 O O . LYS A 1 220 ? -13.860 -11.270 1.048 1.00 90.06 220 LYS A O 1
ATOM 1858 N N . HIS A 1 221 ? -11.856 -12.250 0.815 1.00 87.81 221 HIS A N 1
ATOM 1859 C CA . HIS A 1 221 ? -11.841 -12.805 2.170 1.00 87.81 221 HIS A CA 1
ATOM 1860 C C . HIS A 1 221 ? -11.817 -11.712 3.250 1.00 87.81 221 HIS A C 1
ATOM 1862 O O . HIS A 1 221 ? -12.433 -11.864 4.306 1.00 87.81 221 HIS A O 1
ATOM 1868 N N . ILE A 1 222 ? -11.138 -10.588 3.002 1.00 86.94 222 ILE A N 1
ATOM 1869 C CA . ILE A 1 222 ? -11.130 -9.451 3.934 1.00 86.94 222 ILE A CA 1
ATOM 1870 C C . ILE A 1 222 ? -12.515 -8.793 3.998 1.00 86.94 222 ILE A C 1
ATOM 1872 O O . ILE A 1 222 ? -12.979 -8.494 5.099 1.00 86.94 222 ILE A O 1
ATOM 1876 N N . PHE A 1 223 ? -13.206 -8.625 2.865 1.00 90.81 223 PHE A N 1
ATOM 1877 C CA . PHE A 1 223 ? -14.598 -8.164 2.846 1.00 90.81 223 PHE A CA 1
ATOM 1878 C C . PHE A 1 223 ? -15.485 -9.043 3.733 1.00 90.81 223 PHE A C 1
ATOM 1880 O O . PHE A 1 223 ? -16.184 -8.511 4.597 1.00 90.81 223 PHE A O 1
ATOM 1887 N N . ASP A 1 224 ? -15.422 -10.366 3.567 1.00 88.88 224 ASP A N 1
ATOM 1888 C CA . ASP A 1 224 ? -16.233 -11.313 4.344 1.00 88.88 224 ASP A CA 1
ATOM 1889 C C . ASP A 1 224 ? -15.948 -11.204 5.851 1.00 88.88 224 ASP A C 1
ATOM 1891 O O . ASP A 1 224 ? -16.872 -11.173 6.667 1.00 88.88 224 ASP A O 1
ATOM 1895 N N . ASN A 1 225 ? -14.679 -11.029 6.228 1.00 87.38 225 ASN A N 1
ATOM 1896 C CA . ASN A 1 225 ? -14.291 -10.793 7.618 1.00 87.38 225 ASN A CA 1
ATOM 1897 C C . ASN A 1 225 ? -14.865 -9.483 8.181 1.00 87.38 225 ASN A C 1
ATOM 1899 O O . ASN A 1 225 ? -15.258 -9.438 9.347 1.00 87.38 225 ASN A O 1
ATOM 1903 N N . ILE A 1 226 ? -14.904 -8.404 7.392 1.00 88.94 226 ILE A N 1
ATOM 1904 C CA . ILE A 1 226 ? -15.491 -7.128 7.833 1.00 88.94 226 ILE A CA 1
ATOM 1905 C C . ILE A 1 226 ? -17.005 -7.271 8.000 1.00 88.94 226 ILE A C 1
ATOM 1907 O O . ILE A 1 226 ? -17.540 -6.757 8.979 1.00 88.94 226 ILE A O 1
ATOM 1911 N N . PHE A 1 227 ? -17.688 -7.993 7.106 1.00 90.06 227 PHE A N 1
ATOM 1912 C CA . PHE A 1 227 ? -19.116 -8.292 7.262 1.00 90.06 227 PHE A CA 1
ATOM 1913 C C . PHE A 1 227 ? -19.391 -9.082 8.538 1.00 90.06 227 PHE A C 1
ATOM 1915 O O . PHE A 1 227 ? -20.227 -8.665 9.335 1.00 90.06 227 PHE A O 1
ATOM 1922 N N . TYR A 1 228 ? -18.615 -10.138 8.790 1.00 88.56 228 TYR A N 1
ATOM 1923 C CA . TYR A 1 228 ? -18.715 -10.905 10.029 1.00 88.56 228 TYR A CA 1
ATOM 1924 C C . TYR A 1 228 ? -18.530 -10.018 11.271 1.00 88.56 228 TYR A C 1
ATOM 1926 O O . TYR A 1 228 ? -19.326 -10.077 12.207 1.00 88.56 228 TYR A O 1
ATOM 1934 N N . LEU A 1 229 ? -17.520 -9.139 11.267 1.00 86.50 229 LEU A N 1
ATOM 1935 C CA . LEU A 1 229 ? -17.318 -8.181 12.357 1.00 86.50 229 LEU A CA 1
ATOM 1936 C C . LEU A 1 229 ? -18.508 -7.227 12.495 1.00 86.50 229 LEU A C 1
ATOM 1938 O O . LEU A 1 229 ? -18.969 -6.998 13.609 1.00 86.50 229 LEU A O 1
ATOM 1942 N N . ALA A 1 230 ? -19.028 -6.699 11.389 1.00 85.44 230 ALA A N 1
ATOM 1943 C CA . ALA A 1 230 ? -20.158 -5.778 11.385 1.00 85.44 230 ALA A CA 1
ATOM 1944 C C . ALA A 1 230 ? -21.467 -6.429 11.874 1.00 85.44 230 ALA A C 1
ATOM 1946 O O . ALA A 1 230 ? -22.321 -5.731 12.425 1.00 85.44 230 ALA A O 1
ATOM 1947 N N . ASP A 1 231 ? -21.631 -7.738 11.681 1.00 85.12 231 ASP A N 1
ATOM 1948 C CA . ASP A 1 231 ? -22.787 -8.514 12.145 1.00 85.12 231 ASP A CA 1
ATOM 1949 C C . ASP A 1 231 ? -22.632 -9.014 13.587 1.00 85.12 231 ASP A C 1
ATOM 1951 O O . ASP A 1 231 ? -23.629 -9.207 14.274 1.00 85.12 231 ASP A O 1
ATOM 1955 N N . SER A 1 232 ? -21.398 -9.140 14.085 1.00 84.25 232 SER A N 1
ATOM 1956 C CA . SER A 1 232 ? -21.121 -9.523 15.478 1.00 84.25 232 SER A CA 1
ATOM 1957 C C . SER A 1 232 ? -21.446 -8.439 16.520 1.00 84.25 232 SER A C 1
ATOM 1959 O O . SER A 1 232 ? -21.446 -8.719 17.720 1.00 84.25 232 SER A O 1
ATOM 1961 N N . TYR A 1 233 ? -21.714 -7.201 16.091 1.00 81.50 233 TYR A N 1
ATOM 1962 C CA . TYR A 1 233 ? -22.093 -6.112 16.991 1.00 81.50 233 TYR A CA 1
ATOM 1963 C C . TYR A 1 233 ? -23.548 -6.237 17.444 1.00 81.50 233 TYR A C 1
ATOM 1965 O O . TYR A 1 233 ? -24.472 -6.201 16.636 1.00 81.50 233 TYR A O 1
ATOM 1973 N N . ASP A 1 234 ? -23.736 -6.295 18.761 1.00 75.62 234 ASP A N 1
ATOM 1974 C CA . ASP A 1 234 ? -25.046 -6.265 19.402 1.00 75.62 234 ASP A CA 1
ATOM 1975 C C . ASP A 1 234 ? -25.660 -4.858 19.297 1.00 75.62 234 ASP A C 1
ATOM 1977 O O . ASP A 1 234 ? -25.200 -3.906 19.938 1.00 75.62 234 ASP A O 1
ATOM 1981 N N . LEU A 1 235 ? -26.680 -4.724 18.446 1.00 72.88 235 LEU A N 1
ATOM 1982 C CA . LEU A 1 235 ? -27.344 -3.453 18.153 1.00 72.88 235 LEU A CA 1
ATOM 1983 C C . LEU A 1 235 ? -28.078 -2.885 19.372 1.00 72.88 235 LEU A C 1
ATOM 1985 O O . LEU A 1 235 ? -28.193 -1.669 19.484 1.00 72.88 235 LEU A O 1
ATOM 1989 N N . GLU A 1 236 ? -28.524 -3.732 20.301 1.00 66.31 236 GLU A N 1
ATOM 1990 C CA . GLU A 1 236 ? -29.316 -3.309 21.464 1.00 66.31 236 GLU A CA 1
ATOM 1991 C C . GLU A 1 236 ? -28.474 -2.572 22.517 1.00 6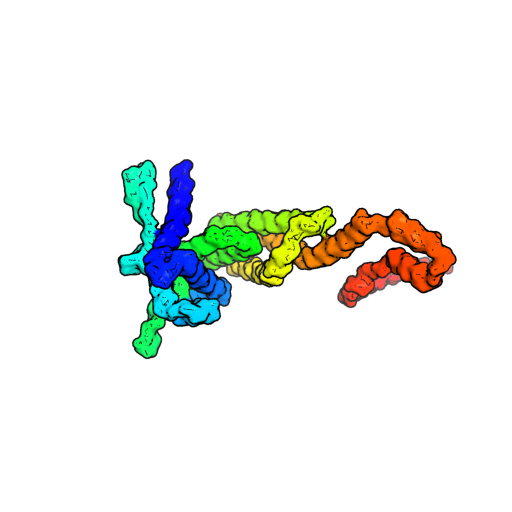6.31 236 GLU A C 1
ATOM 1993 O O . GLU A 1 236 ? -29.002 -1.813 23.328 1.00 66.31 236 GLU A O 1
ATOM 1998 N N . LYS A 1 237 ? -27.148 -2.754 22.488 1.00 73.06 237 LYS A N 1
ATOM 1999 C CA . LYS A 1 237 ? -26.195 -2.109 23.409 1.00 73.06 237 LYS A CA 1
ATOM 2000 C C . LYS A 1 237 ? -25.537 -0.854 22.834 1.00 73.06 237 LYS A C 1
ATOM 2002 O O . LYS A 1 237 ? -24.724 -0.225 23.513 1.00 73.06 237 LYS A O 1
ATOM 2007 N N . LEU A 1 238 ? -25.823 -0.511 21.580 1.00 76.19 238 LEU A N 1
ATOM 2008 C CA . LEU A 1 238 ? -25.186 0.601 20.881 1.00 76.19 238 LEU A CA 1
ATOM 2009 C C . LEU A 1 238 ? -26.047 1.865 20.939 1.00 76.19 238 LEU A C 1
ATOM 2011 O O . LEU A 1 238 ? -27.266 1.825 20.836 1.00 76.19 238 LEU A O 1
ATOM 2015 N N . GLU A 1 239 ? -25.390 3.017 21.056 1.00 81.19 239 GLU A N 1
ATOM 2016 C CA . GLU A 1 239 ? -26.048 4.320 20.926 1.00 81.19 239 GLU A CA 1
ATOM 2017 C C . GLU A 1 239 ? -26.663 4.481 19.527 1.00 81.19 239 GLU A C 1
ATOM 2019 O O . GLU A 1 239 ? -26.089 4.048 18.523 1.00 81.19 239 GLU A O 1
ATOM 2024 N N . GLU A 1 240 ? -27.794 5.180 19.442 1.00 80.88 240 GLU A N 1
ATOM 2025 C CA . GLU A 1 240 ? -28.571 5.343 18.207 1.00 80.88 240 GLU A CA 1
ATOM 2026 C C . GLU A 1 240 ? -27.743 5.925 17.038 1.00 80.88 240 GLU A C 1
ATOM 2028 O O . GLU A 1 240 ? -27.889 5.523 15.881 1.00 80.88 240 GLU A O 1
ATOM 2033 N N . GLU A 1 241 ? -26.808 6.835 17.329 1.00 79.50 241 GLU A N 1
ATOM 2034 C CA . GLU A 1 241 ? -25.898 7.421 16.335 1.00 79.50 241 GLU A CA 1
ATOM 2035 C C . GLU A 1 241 ? -24.887 6.398 15.784 1.00 79.50 241 GLU A C 1
ATOM 2037 O O . GLU A 1 241 ? -24.566 6.395 14.589 1.00 79.50 241 GLU A O 1
ATOM 2042 N N . LYS A 1 242 ? -24.408 5.480 16.629 1.00 80.25 242 LYS A N 1
ATOM 2043 C CA . LYS A 1 242 ? -23.502 4.400 16.214 1.00 80.25 242 LYS A CA 1
ATOM 2044 C C . LYS A 1 242 ? -24.229 3.384 15.344 1.00 80.25 242 LYS A C 1
ATOM 2046 O O . LYS A 1 242 ? -23.659 2.953 14.345 1.00 80.25 242 LYS A O 1
ATOM 2051 N N . ILE A 1 243 ? -25.491 3.080 15.653 1.00 82.19 243 ILE A N 1
ATOM 2052 C CA . ILE A 1 243 ? -26.347 2.210 14.830 1.00 82.19 243 ILE A CA 1
ATOM 2053 C C . ILE A 1 243 ? -26.558 2.823 13.439 1.00 82.19 243 ILE A C 1
ATOM 2055 O O . ILE A 1 243 ? -26.369 2.142 12.428 1.00 82.19 243 ILE A O 1
ATOM 2059 N N . LYS A 1 244 ? -26.879 4.124 13.360 1.00 84.69 244 LYS A N 1
ATOM 2060 C CA . LYS A 1 244 ? -27.031 4.834 12.074 1.00 84.69 244 LYS A CA 1
ATOM 2061 C C . LYS A 1 244 ? -25.752 4.776 11.238 1.00 84.69 244 LYS A C 1
ATOM 2063 O O . LYS A 1 244 ? -25.811 4.452 10.051 1.00 84.69 244 LYS A O 1
ATOM 2068 N N . ASN A 1 245 ? -24.597 5.034 11.852 1.00 83.62 245 ASN A N 1
ATOM 2069 C CA . ASN A 1 245 ? -23.310 4.946 11.159 1.00 83.62 245 ASN A CA 1
ATOM 2070 C C . ASN A 1 245 ? -22.986 3.511 10.721 1.00 83.62 245 ASN A C 1
ATOM 2072 O O . ASN A 1 245 ? -22.543 3.315 9.593 1.00 83.62 245 ASN A O 1
ATOM 2076 N N . LEU A 1 246 ? -23.250 2.509 11.561 1.00 86.50 246 LEU A N 1
ATOM 2077 C CA . LEU A 1 246 ? -23.032 1.101 11.233 1.00 86.50 246 LEU A CA 1
ATOM 2078 C C . LEU A 1 246 ? -23.878 0.658 10.031 1.00 86.50 246 LEU A C 1
ATOM 2080 O O . LEU A 1 246 ? -23.340 0.072 9.093 1.00 86.50 246 LEU A O 1
ATOM 2084 N N . ASN A 1 247 ? -25.171 0.993 10.008 1.00 86.62 247 ASN A N 1
ATOM 2085 C CA . ASN A 1 247 ? -26.064 0.672 8.888 1.00 86.62 247 ASN A CA 1
ATOM 2086 C C . ASN A 1 247 ? -25.622 1.348 7.583 1.00 86.62 247 ASN A C 1
ATOM 2088 O O . ASN A 1 247 ? -25.631 0.733 6.512 1.00 86.62 247 ASN A O 1
ATOM 2092 N N . TYR A 1 248 ? -25.182 2.603 7.673 1.00 88.62 248 TYR A N 1
ATOM 2093 C CA . TYR A 1 248 ? -24.632 3.323 6.529 1.00 88.62 248 TYR A CA 1
ATOM 2094 C C . TYR A 1 248 ? -23.348 2.662 6.005 1.00 88.62 248 TYR A C 1
ATOM 2096 O O . TYR A 1 248 ? -23.223 2.420 4.803 1.00 88.62 248 TYR A O 1
ATOM 2104 N N . ILE A 1 249 ? -22.428 2.287 6.902 1.00 88.38 249 ILE A N 1
ATOM 2105 C CA . ILE A 1 249 ? -21.201 1.573 6.534 1.00 88.38 249 ILE A CA 1
ATOM 2106 C C . ILE A 1 249 ? -21.529 0.233 5.874 1.00 88.38 249 ILE A C 1
ATOM 2108 O O . ILE A 1 249 ? -20.956 -0.058 4.828 1.00 88.38 249 ILE A O 1
ATOM 2112 N N . LYS A 1 250 ? -22.467 -0.555 6.422 1.00 89.06 250 LYS A N 1
ATOM 2113 C CA . LYS A 1 250 ? -22.903 -1.830 5.821 1.00 89.06 250 LYS A CA 1
ATOM 2114 C C . LYS A 1 250 ? -23.411 -1.629 4.392 1.00 89.06 250 LYS A C 1
ATOM 2116 O O . LYS A 1 250 ? -23.025 -2.373 3.496 1.00 89.06 250 LYS A O 1
ATOM 2121 N N . THR A 1 251 ? -24.212 -0.588 4.167 1.00 90.62 251 THR A N 1
ATOM 2122 C CA . THR A 1 251 ? -24.747 -0.256 2.836 1.00 90.62 251 THR A CA 1
ATOM 2123 C C . THR A 1 251 ? -23.628 0.054 1.843 1.00 90.62 251 THR A C 1
ATOM 2125 O O . THR A 1 251 ? -23.607 -0.489 0.739 1.00 90.62 251 THR A O 1
ATOM 2128 N N . ILE A 1 252 ? -22.666 0.894 2.233 1.00 88.19 252 ILE A N 1
ATOM 2129 C CA . ILE A 1 252 ? -21.520 1.219 1.374 1.00 88.19 252 ILE A CA 1
ATOM 2130 C C . ILE A 1 252 ? -20.647 -0.008 1.136 1.00 88.19 252 ILE A C 1
ATOM 2132 O O . ILE A 1 252 ? -20.228 -0.247 0.008 1.00 88.19 252 ILE A O 1
ATOM 2136 N N . LEU A 1 253 ? -20.386 -0.799 2.174 1.00 91.25 253 LEU A N 1
ATOM 2137 C CA . LEU A 1 253 ? -19.545 -1.983 2.079 1.00 91.25 253 LEU A CA 1
ATOM 2138 C C . LEU A 1 253 ? -20.136 -3.016 1.111 1.00 91.25 253 LEU A C 1
ATOM 2140 O O . LEU A 1 253 ? -19.390 -3.618 0.342 1.00 91.25 253 LEU A O 1
ATOM 2144 N N . LEU A 1 254 ? -21.465 -3.179 1.101 1.00 92.00 254 LEU A N 1
ATOM 2145 C CA . LEU A 1 254 ? -22.166 -4.032 0.135 1.00 92.00 254 LEU A CA 1
ATOM 2146 C C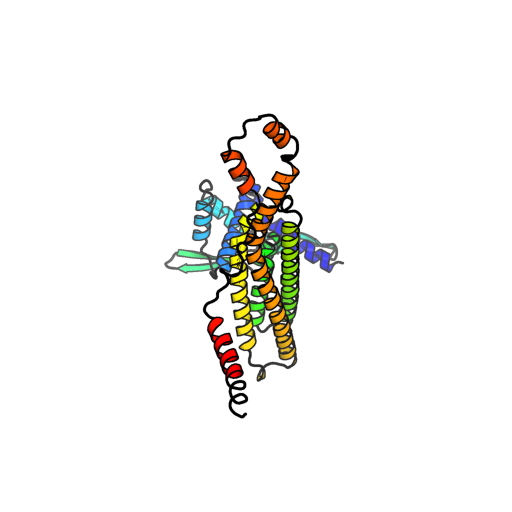 . LEU A 1 254 ? -21.946 -3.544 -1.298 1.00 92.00 254 LEU A C 1
ATOM 2148 O O . LEU A 1 254 ? -21.527 -4.330 -2.146 1.00 92.00 254 LEU A O 1
ATOM 2152 N N . GLN A 1 255 ? -22.139 -2.246 -1.545 1.00 89.50 255 GLN A N 1
ATOM 2153 C CA . GLN A 1 255 ? -21.895 -1.645 -2.861 1.00 89.50 255 GLN A CA 1
ATOM 2154 C C . GLN A 1 255 ? -20.437 -1.829 -3.305 1.00 89.50 255 GLN A C 1
ATOM 2156 O O . GLN A 1 255 ? -20.178 -2.229 -4.441 1.00 89.50 255 GLN A O 1
ATOM 2161 N N . SER A 1 256 ? -19.480 -1.589 -2.405 1.00 91.69 256 SER A N 1
ATOM 2162 C CA . SER A 1 256 ? -18.054 -1.783 -2.677 1.00 91.69 256 SER A CA 1
ATOM 2163 C C . SER A 1 256 ? -17.726 -3.244 -2.991 1.00 91.69 256 SER A C 1
ATOM 2165 O O . SER A 1 256 ? -16.971 -3.504 -3.925 1.00 91.69 256 SER A O 1
ATOM 2167 N N . ARG A 1 257 ? -18.327 -4.209 -2.281 1.00 92.94 257 ARG A N 1
ATOM 2168 C CA . ARG A 1 257 ? -18.134 -5.646 -2.542 1.00 92.94 257 ARG A CA 1
ATOM 2169 C C . ARG A 1 257 ? -18.680 -6.062 -3.909 1.00 92.94 257 ARG A C 1
ATOM 2171 O O . ARG A 1 257 ? -18.057 -6.867 -4.603 1.00 92.94 257 ARG A O 1
ATOM 2178 N N . GLU A 1 258 ? -19.828 -5.528 -4.316 1.00 91.88 258 GLU A N 1
ATOM 2179 C CA . GLU A 1 258 ? -20.393 -5.790 -5.646 1.00 91.88 258 GLU A CA 1
ATOM 2180 C C . GLU A 1 258 ? -19.495 -5.242 -6.760 1.00 91.88 258 GLU A C 1
ATOM 2182 O O . GLU A 1 258 ? -19.211 -5.947 -7.731 1.00 91.88 258 GLU A O 1
ATOM 2187 N N . MET A 1 259 ? -19.010 -4.005 -6.615 1.00 89.31 259 MET A N 1
ATOM 2188 C CA . MET A 1 259 ? -18.063 -3.405 -7.563 1.00 89.31 259 MET A CA 1
ATOM 2189 C C . MET A 1 259 ? -16.753 -4.195 -7.623 1.00 89.31 259 MET A C 1
ATOM 2191 O O . MET A 1 259 ? -16.239 -4.455 -8.708 1.00 89.31 259 MET A O 1
ATOM 2195 N N . HIS A 1 260 ? -16.253 -4.644 -6.474 1.00 93.06 260 HIS A N 1
ATOM 2196 C CA . HIS A 1 260 ? -15.052 -5.469 -6.382 1.00 93.06 260 HIS A CA 1
ATOM 2197 C C . HIS A 1 260 ? -15.228 -6.843 -7.044 1.00 93.06 260 HIS A C 1
ATOM 2199 O O . HIS A 1 260 ? -14.368 -7.293 -7.796 1.00 93.06 260 HIS A O 1
ATOM 2205 N N . SER A 1 261 ? -16.392 -7.474 -6.877 1.00 91.44 261 SER A N 1
ATOM 2206 C CA . SER A 1 261 ? -16.713 -8.738 -7.557 1.00 91.44 261 SER A CA 1
ATOM 2207 C C . SER A 1 261 ? -16.763 -8.570 -9.082 1.00 91.44 261 SER A C 1
ATOM 2209 O O . SER A 1 261 ? -16.293 -9.436 -9.829 1.00 91.44 261 SER A O 1
ATOM 2211 N N . LYS A 1 262 ? -17.284 -7.429 -9.561 1.00 91.75 262 LYS A N 1
ATOM 2212 C CA . LYS A 1 262 ? -17.221 -7.059 -10.984 1.00 91.75 262 LYS A CA 1
ATOM 2213 C C . LYS A 1 262 ? -15.776 -6.861 -11.437 1.00 91.75 262 LYS A C 1
ATOM 2215 O O . LYS A 1 262 ? -15.413 -7.403 -12.477 1.00 91.75 262 LYS A O 1
ATOM 2220 N N . LEU A 1 263 ? -14.957 -6.154 -10.657 1.00 88.69 263 LEU A N 1
ATOM 2221 C CA . LEU A 1 263 ? -13.534 -5.938 -10.938 1.00 88.69 263 LEU A CA 1
ATOM 2222 C C . LEU A 1 263 ? -12.789 -7.271 -11.089 1.00 88.69 263 LEU A C 1
ATOM 2224 O O . LEU A 1 263 ? -12.128 -7.475 -12.104 1.00 88.69 263 LEU A O 1
ATOM 2228 N N . LEU A 1 264 ? -12.973 -8.211 -10.157 1.00 87.94 264 LEU A N 1
ATOM 2229 C CA . LEU A 1 264 ? -12.382 -9.552 -10.230 1.00 87.94 264 LEU A CA 1
ATOM 2230 C C . LEU A 1 264 ? -12.786 -10.288 -11.517 1.00 87.94 264 LEU A C 1
ATOM 2232 O O . LEU A 1 264 ? -11.935 -10.829 -12.222 1.00 87.94 264 LEU A O 1
ATOM 2236 N N . THR A 1 265 ? -14.077 -10.257 -11.854 1.00 89.06 265 THR A N 1
ATOM 2237 C CA . THR A 1 265 ? -14.599 -10.896 -13.072 1.00 89.06 265 THR A CA 1
ATOM 2238 C C . THR A 1 265 ? -13.993 -10.273 -14.333 1.00 89.06 265 THR A C 1
ATOM 2240 O O . THR A 1 265 ? -13.607 -10.983 -15.260 1.00 89.06 265 THR A O 1
ATOM 2243 N N . LYS A 1 266 ? -13.880 -8.940 -14.378 1.00 87.12 266 LYS A N 1
ATOM 2244 C CA . LYS A 1 266 ? -13.256 -8.217 -15.495 1.00 87.12 266 LYS A CA 1
ATOM 2245 C C . LYS A 1 266 ? -11.774 -8.547 -15.612 1.00 87.12 266 LYS A C 1
ATOM 2247 O O . LYS A 1 266 ? -11.303 -8.765 -16.722 1.00 87.12 266 LYS A O 1
ATOM 2252 N N . TYR A 1 267 ? -11.066 -8.640 -14.490 1.00 83.88 267 TYR A N 1
ATOM 2253 C CA . TYR A 1 267 ? -9.649 -8.983 -14.471 1.00 83.88 267 TYR A CA 1
ATOM 2254 C C . TYR A 1 267 ? -9.399 -10.379 -15.055 1.00 83.88 267 TYR A C 1
ATOM 2256 O O . TYR A 1 267 ? -8.557 -10.537 -15.933 1.00 83.88 267 TYR A O 1
ATOM 2264 N N . GLN A 1 268 ? -10.218 -11.367 -14.677 1.00 82.31 268 GLN A N 1
ATOM 2265 C CA . GLN A 1 268 ? -10.171 -12.719 -15.251 1.00 82.31 268 GLN A CA 1
ATOM 2266 C C . GLN A 1 268 ? -10.439 -12.748 -16.766 1.00 82.31 268 GLN A C 1
ATOM 2268 O O . GLN A 1 268 ? -9.945 -13.629 -17.465 1.00 82.31 268 GLN A O 1
ATOM 2273 N N . GLN A 1 269 ? -11.209 -11.791 -17.293 1.00 82.19 269 GLN A N 1
ATOM 2274 C CA . GLN A 1 269 ? -11.511 -11.691 -18.725 1.00 82.19 269 GLN A CA 1
ATOM 2275 C C . GLN A 1 269 ? -10.371 -11.076 -19.547 1.00 82.19 269 GLN A C 1
ATOM 2277 O O . GLN A 1 269 ? -10.363 -11.238 -20.766 1.00 82.19 269 GLN A O 1
ATOM 2282 N N . ILE A 1 270 ? -9.404 -10.394 -18.922 1.00 78.69 270 ILE A N 1
ATOM 2283 C CA . ILE A 1 270 ? -8.326 -9.692 -19.637 1.00 78.69 270 ILE A CA 1
ATOM 2284 C C . ILE A 1 270 ? -7.505 -10.650 -20.488 1.00 78.69 270 ILE A C 1
ATOM 2286 O O . ILE A 1 270 ? -7.259 -10.351 -21.649 1.00 78.69 270 ILE A O 1
ATOM 2290 N N . THR A 1 271 ? -7.125 -11.813 -19.962 1.00 67.69 271 THR A N 1
ATOM 2291 C CA . THR A 1 271 ? -6.327 -12.803 -20.705 1.00 67.69 271 THR A CA 1
ATOM 2292 C C . THR A 1 271 ? -7.054 -13.282 -21.961 1.00 67.69 271 THR A C 1
ATOM 2294 O O . THR A 1 271 ? -6.466 -13.321 -23.041 1.00 67.69 271 THR A O 1
ATOM 2297 N N . ALA A 1 272 ? -8.359 -13.546 -21.857 1.00 71.50 272 ALA A N 1
ATOM 2298 C CA . ALA A 1 272 ? -9.193 -13.918 -22.995 1.00 71.50 272 ALA A CA 1
ATOM 2299 C C . ALA A 1 272 ? -9.314 -12.784 -24.029 1.00 71.50 272 ALA A C 1
ATOM 2301 O O . ALA A 1 272 ? -9.298 -13.040 -25.233 1.00 71.50 272 ALA A O 1
ATOM 2302 N N . GLU A 1 273 ? -9.427 -11.531 -23.585 1.00 74.06 273 GLU A N 1
ATOM 2303 C CA . GLU A 1 273 ? -9.469 -10.363 -24.475 1.00 74.06 273 GLU A CA 1
ATOM 2304 C C . GLU A 1 273 ? -8.116 -10.111 -25.153 1.00 74.06 273 GLU A C 1
ATOM 2306 O O . GLU A 1 273 ? -8.091 -9.820 -26.345 1.00 74.06 273 GLU A O 1
ATOM 2311 N N . ILE A 1 274 ? -6.997 -10.300 -24.447 1.00 68.38 274 ILE A N 1
ATOM 2312 C CA . ILE A 1 274 ? -5.644 -10.228 -25.019 1.00 68.38 274 ILE A CA 1
ATOM 2313 C C . ILE A 1 274 ? -5.482 -11.270 -26.129 1.00 68.38 274 ILE A C 1
ATOM 2315 O O . ILE A 1 274 ? -5.045 -10.916 -27.223 1.00 68.38 274 ILE A O 1
ATOM 2319 N N . MET A 1 275 ? -5.876 -12.526 -25.885 1.00 65.56 275 MET A N 1
ATOM 2320 C CA . MET A 1 275 ? -5.787 -13.596 -26.887 1.00 65.56 275 MET A CA 1
ATOM 2321 C C . MET A 1 275 ? -6.632 -13.287 -28.129 1.00 65.56 275 MET A C 1
ATOM 2323 O O . MET A 1 275 ? -6.113 -13.291 -29.245 1.00 65.56 275 MET A O 1
ATOM 2327 N N . LYS A 1 276 ? -7.907 -12.917 -27.943 1.00 69.44 276 LYS A N 1
ATOM 2328 C CA . LYS A 1 276 ? -8.810 -12.545 -29.049 1.00 69.44 276 LYS A CA 1
ATOM 2329 C C . LYS A 1 276 ? -8.290 -11.353 -29.851 1.00 69.44 276 LYS A C 1
ATOM 2331 O O . LYS A 1 276 ? -8.376 -11.331 -31.077 1.00 69.44 276 LYS A O 1
ATOM 2336 N N . SER A 1 277 ? -7.763 -10.345 -29.165 1.00 62.09 277 SER A N 1
ATOM 2337 C CA . SER A 1 277 ? -7.193 -9.161 -29.799 1.00 62.09 277 SER A CA 1
ATOM 2338 C C . SER A 1 277 ? -5.888 -9.457 -30.536 1.00 62.09 277 SER A C 1
ATOM 2340 O O . SER A 1 277 ? -5.663 -8.894 -31.608 1.00 62.09 277 SER A O 1
ATOM 2342 N N . GLY A 1 278 ? -5.047 -10.344 -29.998 1.00 58.47 278 GLY A N 1
ATOM 2343 C CA . GLY A 1 278 ? -3.838 -10.832 -30.657 1.00 58.47 278 GLY A CA 1
ATOM 2344 C C . GLY A 1 278 ? -4.154 -11.556 -31.965 1.00 58.47 278 GLY A C 1
ATOM 2345 O O . GLY A 1 278 ? -3.563 -11.233 -32.992 1.00 58.47 278 GLY A O 1
ATOM 2346 N N . GLU A 1 279 ? -5.144 -12.452 -31.957 1.00 57.31 279 GLU A N 1
ATOM 2347 C CA . GLU A 1 279 ? -5.613 -13.155 -33.158 1.00 57.31 279 GLU A CA 1
ATOM 2348 C C . GLU A 1 279 ? -6.186 -12.186 -34.200 1.00 57.31 279 GLU A C 1
ATOM 2350 O O . GLU A 1 279 ? -5.746 -12.177 -35.350 1.00 57.31 279 GLU A O 1
ATOM 2355 N N . ASN A 1 280 ? -7.115 -11.311 -33.805 1.00 55.81 280 ASN A N 1
ATOM 2356 C CA . ASN A 1 280 ? -7.749 -10.363 -34.725 1.00 55.81 280 ASN A CA 1
ATOM 2357 C C . ASN A 1 280 ? -6.745 -9.383 -35.346 1.00 55.81 280 ASN A C 1
ATOM 2359 O O . ASN A 1 280 ? -6.843 -9.064 -36.531 1.00 55.81 280 ASN A O 1
ATOM 2363 N N . ASN A 1 281 ? -5.760 -8.915 -34.578 1.00 53.03 281 ASN A N 1
ATOM 2364 C CA . ASN A 1 281 ? -4.735 -8.019 -35.103 1.00 53.03 281 ASN A CA 1
ATOM 2365 C C . ASN A 1 281 ? -3.671 -8.727 -35.925 1.00 53.03 281 ASN A C 1
ATOM 2367 O O . ASN A 1 281 ? -3.211 -8.142 -36.898 1.00 53.03 281 ASN A O 1
ATOM 2371 N N . PHE A 1 282 ? -3.298 -9.959 -35.584 1.00 49.41 282 PHE A N 1
ATOM 2372 C CA . PHE A 1 282 ? -2.456 -10.783 -36.446 1.00 49.41 282 PHE A CA 1
ATOM 2373 C C . PHE A 1 282 ? -3.103 -10.938 -37.826 1.00 49.41 282 PHE A C 1
ATOM 2375 O O . PHE A 1 282 ? -2.456 -10.669 -38.835 1.00 49.41 282 PHE A O 1
ATOM 2382 N N . TRP A 1 283 ? -4.402 -11.248 -37.879 1.00 48.34 283 TRP A N 1
ATOM 2383 C CA . TRP A 1 283 ? -5.137 -11.339 -39.140 1.00 48.34 283 TRP A CA 1
ATOM 2384 C C . TRP A 1 283 ? -5.270 -9.993 -39.852 1.00 48.34 283 TRP A C 1
ATOM 2386 O O . TRP A 1 283 ? -5.000 -9.922 -41.046 1.00 48.34 283 TRP A O 1
ATOM 2396 N N . ASN A 1 284 ? -5.608 -8.912 -39.148 1.00 52.50 284 ASN A N 1
ATOM 2397 C CA . ASN A 1 284 ? -5.718 -7.583 -39.760 1.00 52.50 284 ASN A CA 1
ATOM 2398 C C . ASN A 1 284 ? -4.369 -7.047 -40.264 1.00 52.50 284 ASN A C 1
ATOM 2400 O O . ASN A 1 284 ? -4.329 -6.342 -41.268 1.00 52.50 284 ASN A O 1
ATOM 2404 N N . HIS A 1 285 ? -3.264 -7.386 -39.600 1.00 44.88 285 HIS A N 1
ATOM 2405 C CA . HIS A 1 285 ? -1.914 -7.005 -40.009 1.00 44.88 285 HIS A CA 1
ATOM 2406 C C . HIS A 1 285 ? -1.416 -7.873 -41.171 1.00 44.88 285 HIS A C 1
ATOM 2408 O O . HIS A 1 285 ? -0.863 -7.345 -42.129 1.00 44.88 285 HIS A O 1
ATOM 2414 N N . ILE A 1 286 ? -1.705 -9.179 -41.166 1.00 43.22 286 ILE A N 1
ATOM 2415 C CA . ILE A 1 286 ? -1.445 -10.058 -42.313 1.00 43.22 286 ILE A CA 1
ATOM 2416 C C . ILE A 1 286 ? -2.246 -9.623 -43.538 1.00 43.22 286 ILE A C 1
ATOM 2418 O O . ILE A 1 286 ? -1.685 -9.516 -44.619 1.00 43.22 286 ILE A O 1
ATOM 2422 N N . VAL A 1 287 ? -3.537 -9.343 -43.387 1.00 49.88 287 VAL A N 1
ATOM 2423 C CA . VAL A 1 287 ? -4.407 -8.947 -44.504 1.00 49.88 287 VAL A CA 1
ATOM 2424 C C . VAL A 1 287 ? -4.124 -7.507 -44.955 1.00 49.88 287 VAL A C 1
ATOM 2426 O O . VAL A 1 287 ? -4.252 -7.201 -46.138 1.00 49.88 287 VAL A O 1
ATOM 2429 N N . GLY A 1 288 ? -3.732 -6.621 -44.033 1.00 46.34 288 GLY A N 1
ATOM 2430 C CA . GLY A 1 288 ? -3.488 -5.201 -44.300 1.00 46.34 288 GLY A CA 1
ATOM 2431 C C . GLY A 1 288 ? -2.080 -4.864 -44.802 1.00 46.34 288 GLY A C 1
ATOM 2432 O O . GLY A 1 288 ? -1.949 -4.033 -45.700 1.00 46.34 288 GLY A O 1
ATOM 2433 N N . GLU A 1 289 ? -1.024 -5.482 -44.258 1.00 43.09 289 GLU A N 1
ATOM 2434 C CA . GLU A 1 289 ? 0.363 -5.231 -44.690 1.00 43.09 289 GLU A CA 1
ATOM 2435 C C . GLU A 1 289 ? 0.845 -6.212 -45.752 1.00 43.09 289 GLU A C 1
ATOM 2437 O O . GLU A 1 289 ? 1.569 -5.826 -46.678 1.00 43.09 289 GLU A O 1
ATOM 2442 N N . ILE A 1 290 ? 0.412 -7.473 -45.684 1.00 46.12 290 ILE A N 1
ATOM 2443 C CA . ILE A 1 290 ? 0.642 -8.390 -46.788 1.00 46.12 290 ILE A CA 1
ATOM 2444 C C . ILE A 1 290 ? -0.478 -8.121 -47.783 1.00 46.12 290 ILE A C 1
ATOM 2446 O O . ILE A 1 290 ? -1.579 -8.652 -47.706 1.00 46.12 290 ILE A O 1
ATOM 2450 N N . ASN A 1 291 ? -0.174 -7.262 -48.749 1.00 48.38 291 ASN A N 1
ATOM 2451 C CA . ASN A 1 291 ? 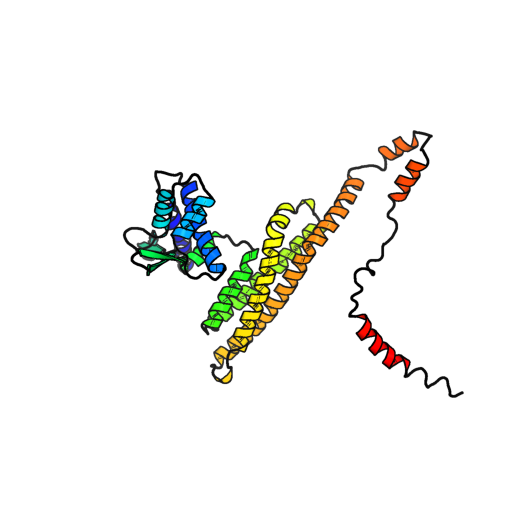-0.966 -7.011 -49.949 1.00 48.38 291 ASN A CA 1
ATOM 2452 C C . ASN A 1 291 ? -0.967 -8.287 -50.836 1.00 48.38 291 ASN A C 1
ATOM 2454 O O . ASN A 1 291 ? -0.481 -8.285 -51.975 1.00 48.38 291 ASN A O 1
ATOM 2458 N N . ILE A 1 292 ? -1.413 -9.420 -50.270 1.00 50.16 292 ILE A N 1
ATOM 2459 C CA . ILE A 1 292 ? -1.411 -10.761 -50.874 1.00 50.16 292 ILE A CA 1
ATOM 2460 C C . ILE A 1 292 ? -2.208 -10.706 -52.173 1.00 50.16 292 ILE A C 1
ATOM 2462 O O . ILE A 1 292 ? -1.793 -11.293 -53.172 1.00 50.16 292 ILE A O 1
ATOM 2466 N N . GLU A 1 293 ? -3.279 -9.909 -52.188 1.00 50.97 293 GLU A N 1
ATOM 2467 C CA . GLU A 1 293 ? -4.262 -9.906 -53.263 1.00 50.97 293 GLU A CA 1
ATOM 2468 C C . GLU A 1 293 ? -3.775 -9.348 -54.601 1.00 50.97 293 GLU A C 1
ATOM 2470 O O . GLU A 1 293 ? -4.354 -9.691 -55.626 1.00 50.97 293 GLU A O 1
ATOM 2475 N N . LYS A 1 294 ? -2.693 -8.559 -54.643 1.00 49.09 294 LYS A N 1
ATOM 2476 C CA . LYS A 1 294 ? -2.146 -8.067 -55.923 1.00 49.09 294 LYS A CA 1
ATOM 2477 C C . LYS A 1 294 ? -0.753 -8.574 -56.239 1.00 49.09 294 LYS A C 1
ATOM 2479 O O . LYS A 1 294 ? -0.491 -8.973 -57.364 1.00 49.09 294 LYS A O 1
ATOM 2484 N N . LYS A 1 295 ? 0.163 -8.584 -55.268 1.00 46.12 295 LYS A N 1
ATOM 2485 C CA . LYS A 1 295 ? 1.573 -8.866 -55.582 1.00 46.12 295 LYS A CA 1
ATOM 2486 C C . LYS A 1 295 ? 1.874 -10.360 -55.697 1.00 46.12 295 LYS A C 1
ATOM 2488 O O . LYS A 1 295 ? 2.734 -10.733 -56.483 1.00 46.12 295 LYS A O 1
ATOM 2493 N N . TYR A 1 296 ? 1.171 -11.203 -54.942 1.00 51.00 296 TYR A N 1
ATOM 2494 C CA . TYR A 1 296 ? 1.409 -12.650 -54.928 1.00 51.00 296 TYR A CA 1
ATOM 2495 C C . TYR A 1 296 ? 0.381 -13.418 -55.757 1.00 51.00 296 TYR A C 1
ATOM 2497 O O . TYR A 1 296 ? 0.750 -14.383 -56.421 1.00 51.00 296 TYR A O 1
ATOM 2505 N N . ILE A 1 297 ? -0.870 -12.952 -55.801 1.00 51.66 297 ILE A N 1
ATOM 2506 C CA . ILE A 1 297 ? -1.907 -13.542 -56.655 1.00 51.66 297 ILE A CA 1
ATOM 2507 C C . ILE A 1 297 ? -1.564 -13.392 -58.151 1.00 51.66 297 ILE A C 1
ATOM 2509 O O . ILE A 1 297 ? -1.595 -14.391 -58.867 1.00 51.66 297 ILE A O 1
ATOM 2513 N N . ASP A 1 298 ? -1.119 -12.219 -58.622 1.00 52.91 298 ASP A N 1
ATOM 2514 C CA . ASP A 1 298 ? -0.712 -12.038 -60.034 1.00 52.91 298 ASP A CA 1
ATOM 2515 C C . ASP A 1 298 ? 0.536 -12.861 -60.410 1.00 52.91 298 ASP A C 1
ATOM 2517 O O . ASP A 1 298 ? 0.703 -13.283 -61.557 1.00 52.91 298 ASP A O 1
ATOM 2521 N N . LEU A 1 299 ? 1.417 -13.119 -59.438 1.00 51.50 299 LEU A N 1
ATOM 2522 C CA . LEU A 1 299 ? 2.604 -13.964 -59.601 1.00 51.50 299 LEU A CA 1
ATOM 2523 C C . LEU A 1 299 ? 2.246 -15.461 -59.627 1.00 51.50 299 LEU A C 1
ATOM 2525 O O . LEU A 1 299 ? 2.848 -16.209 -60.395 1.00 51.50 299 LEU A O 1
ATOM 2529 N N . LEU A 1 300 ? 1.236 -15.881 -58.857 1.00 49.31 300 LEU A N 1
ATOM 2530 C CA . LEU A 1 300 ? 0.703 -17.249 -58.850 1.00 49.31 300 LEU A CA 1
ATOM 2531 C C . LEU A 1 300 ? -0.100 -17.567 -60.121 1.00 49.31 300 LEU A C 1
ATOM 2533 O O . LEU A 1 300 ? 0.050 -18.656 -60.665 1.00 49.31 300 LEU A O 1
ATOM 2537 N N . PHE A 1 301 ? -0.884 -16.621 -60.651 1.00 50.78 301 PHE A N 1
ATOM 2538 C CA . PHE A 1 301 ? -1.650 -16.814 -61.894 1.00 50.78 301 PHE A CA 1
ATOM 2539 C C . PHE A 1 301 ? -0.814 -16.703 -63.183 1.00 50.78 301 PHE A C 1
ATOM 2541 O O . PHE A 1 301 ? -1.285 -17.092 -64.254 1.00 50.78 301 PHE A O 1
ATOM 2548 N N . ARG A 1 302 ? 0.434 -16.216 -63.108 1.00 48.66 302 ARG A N 1
ATOM 2549 C CA . ARG A 1 302 ? 1.385 -16.254 -64.238 1.00 48.66 302 ARG A CA 1
ATOM 2550 C C . ARG A 1 302 ? 1.985 -17.637 -64.480 1.00 48.66 302 ARG A C 1
ATOM 2552 O O . ARG A 1 302 ? 2.363 -17.934 -65.612 1.00 48.66 302 ARG A O 1
ATOM 2559 N N . TYR A 1 303 ? 2.057 -18.481 -63.455 1.00 47.19 303 TYR A N 1
ATOM 2560 C CA . TYR A 1 303 ? 2.483 -19.866 -63.608 1.00 47.19 303 TYR A CA 1
ATOM 2561 C C . TYR A 1 303 ? 1.263 -20.725 -63.946 1.00 47.19 303 TYR A C 1
ATOM 2563 O O . TYR A 1 303 ? 0.445 -21.053 -63.094 1.00 47.19 303 TYR A O 1
ATOM 2571 N N . LYS A 1 304 ? 1.142 -21.095 -65.225 1.00 47.28 304 LYS A N 1
ATOM 2572 C CA . LYS A 1 304 ? 0.046 -21.907 -65.786 1.00 47.28 304 LYS A CA 1
ATOM 2573 C C . LYS A 1 304 ? -0.034 -23.353 -65.267 1.00 47.28 304 LYS A C 1
ATOM 2575 O O . LYS A 1 304 ? -0.854 -24.119 -65.757 1.00 47.28 304 LYS A O 1
ATOM 2580 N N . GLU A 1 305 ? 0.758 -23.718 -64.265 1.00 51.78 305 GLU A N 1
ATOM 2581 C CA . GLU A 1 305 ? 0.763 -25.043 -63.646 1.00 51.78 305 GLU A CA 1
ATOM 2582 C C . GLU A 1 305 ? 0.709 -24.906 -62.122 1.00 51.78 305 GLU A C 1
ATOM 2584 O O . GLU A 1 305 ? 1.659 -25.183 -61.394 1.00 51.78 305 GLU A O 1
ATOM 2589 N N . LEU A 1 306 ? -0.429 -24.437 -61.613 1.00 47.50 306 LEU A N 1
ATOM 2590 C CA . LEU A 1 306 ? -0.726 -24.564 -60.193 1.00 47.50 306 LEU A CA 1
ATOM 2591 C C . LEU A 1 306 ? -1.064 -26.029 -59.898 1.00 47.50 306 LEU A C 1
ATOM 2593 O O . LEU A 1 306 ? -2.104 -26.540 -60.309 1.00 47.50 306 LEU A O 1
ATOM 2597 N N . ASN A 1 307 ? -0.167 -26.696 -59.170 1.00 49.12 307 ASN A N 1
ATOM 2598 C CA . ASN A 1 307 ? -0.395 -28.014 -58.587 1.00 49.12 307 ASN A CA 1
ATOM 2599 C C . ASN A 1 307 ? -1.726 -27.995 -57.789 1.00 49.12 307 ASN A C 1
ATOM 2601 O O . ASN A 1 307 ? -1.897 -27.105 -56.947 1.00 49.12 307 ASN A O 1
ATOM 2605 N N . PRO A 1 308 ? -2.656 -28.951 -58.002 1.00 48.97 308 PRO A N 1
ATOM 2606 C CA . PRO A 1 308 ? -3.958 -29.012 -57.322 1.00 48.97 308 PRO A CA 1
ATOM 2607 C C . PRO A 1 308 ? -3.883 -28.894 -55.792 1.00 48.97 308 PRO A C 1
ATOM 2609 O O . PRO A 1 308 ? -4.818 -28.416 -55.147 1.00 48.97 308 PRO A O 1
ATOM 2612 N N . MET A 1 309 ? -2.747 -29.272 -55.202 1.00 42.25 309 MET A N 1
ATOM 2613 C CA . MET A 1 309 ? -2.516 -29.188 -53.763 1.00 42.25 309 MET A CA 1
ATOM 2614 C C . MET A 1 309 ? -2.389 -27.744 -53.249 1.00 42.25 309 MET A C 1
ATOM 2616 O O . MET A 1 309 ? -2.825 -27.451 -52.136 1.00 42.25 309 MET A O 1
ATOM 2620 N N . ALA A 1 310 ? -1.884 -26.815 -54.067 1.00 44.41 310 ALA A N 1
ATOM 2621 C CA . ALA A 1 310 ? -1.826 -25.395 -53.717 1.00 44.41 310 ALA A CA 1
ATOM 2622 C C . ALA A 1 310 ? -3.236 -24.785 -53.643 1.00 44.41 310 ALA A C 1
ATOM 2624 O O . ALA A 1 310 ? -3.547 -24.050 -52.707 1.00 44.41 310 ALA A O 1
ATOM 2625 N N . ILE A 1 311 ? -4.127 -25.166 -54.564 1.00 47.62 311 ILE A N 1
ATOM 2626 C CA . ILE A 1 311 ? -5.540 -24.753 -54.551 1.00 47.62 311 ILE A CA 1
ATOM 2627 C C . ILE A 1 311 ? -6.238 -25.271 -53.285 1.00 47.62 311 ILE A C 1
ATOM 2629 O O . ILE A 1 311 ? -7.023 -24.544 -52.675 1.00 47.62 311 ILE A O 1
ATOM 2633 N N . TYR A 1 312 ? -5.908 -26.485 -52.833 1.00 44.34 312 TYR A N 1
ATOM 2634 C CA . TYR A 1 312 ? -6.464 -27.052 -51.604 1.00 44.34 312 TYR A CA 1
ATOM 2635 C C . TYR A 1 312 ? -6.030 -26.271 -50.353 1.00 44.34 312 TYR A C 1
ATOM 2637 O O . TYR A 1 312 ? -6.880 -25.907 -49.538 1.00 44.34 312 TYR A O 1
ATOM 2645 N N . ILE A 1 313 ? -4.744 -25.913 -50.245 1.00 46.09 313 ILE A N 1
ATOM 2646 C CA . ILE A 1 313 ? -4.214 -25.104 -49.133 1.00 46.09 313 ILE A CA 1
ATOM 2647 C C . ILE A 1 313 ? -4.883 -23.721 -49.102 1.00 46.09 313 ILE A C 1
ATOM 2649 O O . ILE A 1 313 ? -5.379 -23.305 -48.053 1.00 46.09 313 ILE A O 1
ATOM 2653 N N . PHE A 1 314 ? -5.014 -23.043 -50.246 1.00 42.28 314 PHE A N 1
ATOM 2654 C CA . PHE A 1 314 ? -5.687 -21.738 -50.299 1.00 42.28 314 PHE A CA 1
ATOM 2655 C C . PHE A 1 314 ? -7.208 -21.824 -50.085 1.00 42.28 314 PHE A C 1
ATOM 2657 O O . PHE A 1 314 ? -7.797 -20.916 -49.501 1.00 42.28 314 PHE A O 1
ATOM 2664 N N . SER A 1 315 ? -7.855 -22.930 -50.465 1.00 41.81 315 SER A N 1
ATOM 2665 C CA . SER A 1 315 ? -9.273 -23.167 -50.149 1.00 41.81 315 SER A CA 1
ATOM 2666 C C . SER A 1 315 ? -9.515 -23.482 -48.664 1.00 41.81 315 SER A C 1
ATOM 2668 O O . SER A 1 315 ? -10.579 -23.156 -48.141 1.00 41.81 315 SER A O 1
ATOM 2670 N N . SER A 1 316 ? -8.517 -24.048 -47.972 1.00 43.31 316 SER A N 1
ATOM 2671 C CA . SER A 1 316 ? -8.548 -24.326 -46.528 1.00 43.31 316 SER A CA 1
ATOM 2672 C C . SER A 1 316 ? -8.303 -23.091 -45.651 1.00 43.31 316 SER A C 1
ATOM 2674 O O . SER A 1 316 ? -8.618 -23.113 -44.465 1.00 43.31 316 SER A O 1
ATOM 2676 N N . LEU A 1 317 ? -7.797 -22.006 -46.252 1.00 40.44 317 LEU A N 1
ATOM 2677 C CA . LEU A 1 317 ? -7.610 -20.693 -45.626 1.00 40.44 317 LEU A CA 1
ATOM 2678 C C . LEU A 1 317 ? -8.852 -19.791 -45.717 1.00 40.44 317 LEU A C 1
ATOM 2680 O O . LEU A 1 317 ? -8.875 -18.722 -45.110 1.00 40.44 317 LEU A O 1
ATOM 2684 N N . LYS A 1 318 ? -9.918 -20.211 -46.413 1.00 41.44 318 LYS A N 1
ATOM 2685 C CA . LYS A 1 318 ? -11.239 -19.631 -46.147 1.00 41.44 318 LYS A CA 1
ATOM 2686 C C . LYS A 1 318 ? -11.702 -20.139 -44.782 1.00 41.44 318 LYS A C 1
ATOM 2688 O O . LYS A 1 318 ? -11.649 -21.350 -44.561 1.00 41.44 318 LYS A O 1
ATOM 2693 N N . PRO A 1 319 ? -12.199 -19.272 -43.884 1.00 35.91 319 PRO A N 1
ATOM 2694 C CA . PRO A 1 319 ? -12.702 -19.727 -42.601 1.00 35.91 319 PRO A CA 1
ATOM 2695 C C . PRO A 1 319 ? -13.835 -20.722 -42.860 1.00 35.91 319 PRO A C 1
ATOM 2697 O O . PRO A 1 319 ? -14.890 -20.361 -43.393 1.00 35.91 319 PRO A O 1
ATOM 2700 N N . LYS A 1 320 ? -13.623 -21.994 -42.502 1.00 35.53 320 LYS A N 1
ATOM 2701 C CA . LYS A 1 320 ? -14.744 -22.913 -42.316 1.00 35.53 320 LYS A CA 1
ATOM 2702 C C . LYS A 1 320 ? -15.610 -22.290 -41.225 1.00 35.53 320 LYS A C 1
ATOM 2704 O O . LYS A 1 320 ? -15.151 -22.067 -40.109 1.00 35.53 320 LYS A O 1
ATOM 2709 N N . LYS A 1 321 ? -16.836 -21.928 -41.602 1.00 39.19 321 LYS A N 1
ATOM 2710 C CA . LYS A 1 321 ? -17.853 -21.352 -40.722 1.00 39.19 321 LYS A CA 1
ATOM 2711 C C . LYS A 1 321 ? -17.942 -22.140 -39.407 1.00 39.19 321 LYS A C 1
ATOM 2713 O O . LYS A 1 321 ? -18.055 -23.359 -39.440 1.00 39.19 321 LYS A O 1
ATOM 2718 N N . SER A 1 322 ? -17.923 -21.387 -38.304 1.00 42.19 322 SER A N 1
ATOM 2719 C CA . SER A 1 322 ? -18.501 -21.682 -36.986 1.00 42.19 322 SER A CA 1
ATOM 2720 C C . SER A 1 322 ? -18.369 -23.118 -36.467 1.00 42.19 322 SER A C 1
ATOM 2722 O O . SER A 1 322 ? -19.224 -23.963 -36.729 1.00 42.19 322 SER A O 1
ATOM 2724 N N . ILE A 1 323 ? -17.397 -23.341 -35.584 1.00 32.59 323 ILE A N 1
ATOM 2725 C CA . ILE A 1 323 ? -17.615 -24.267 -34.469 1.00 32.59 323 ILE A CA 1
ATOM 2726 C C . ILE A 1 323 ? -18.523 -23.515 -33.489 1.00 32.59 323 ILE A C 1
ATOM 2728 O O . ILE A 1 323 ? -18.186 -22.420 -33.032 1.00 32.59 323 ILE A O 1
ATOM 2732 N N . SER A 1 324 ? -19.721 -24.039 -33.251 1.00 33.62 324 SER A N 1
ATOM 2733 C CA . SER A 1 324 ? -20.691 -23.469 -32.319 1.00 33.62 324 SER A CA 1
ATOM 2734 C C . SER A 1 324 ? -20.126 -23.448 -30.901 1.00 33.62 324 SER A C 1
ATOM 2736 O O . SER A 1 324 ? -19.757 -24.478 -30.350 1.00 33.62 324 SER A O 1
ATOM 2738 N N . PHE A 1 325 ? -20.139 -22.270 -30.283 1.00 31.19 325 PHE A N 1
ATOM 2739 C CA . PHE A 1 325 ? -19.712 -21.993 -28.906 1.00 31.19 325 PHE A CA 1
ATOM 2740 C C . PHE A 1 325 ? -20.574 -22.672 -27.811 1.00 31.19 325 PHE A C 1
ATOM 2742 O O . PHE A 1 325 ? -20.413 -22.365 -26.633 1.00 31.19 325 PHE A O 1
ATOM 2749 N N . ASN A 1 326 ? -21.486 -23.582 -28.177 1.00 37.53 326 ASN A N 1
ATOM 2750 C CA . ASN A 1 326 ? -22.443 -24.201 -27.254 1.00 37.53 326 ASN A CA 1
ATOM 2751 C C . ASN A 1 326 ? -21.950 -25.491 -26.583 1.00 37.53 326 ASN A C 1
ATOM 2753 O O . ASN A 1 326 ? -22.532 -25.882 -25.579 1.00 37.53 326 ASN A O 1
ATOM 2757 N N . ASP A 1 327 ? -20.865 -26.116 -27.045 1.00 38.62 327 ASP A N 1
ATOM 2758 C CA . ASP A 1 327 ? -20.441 -27.408 -26.476 1.00 38.62 327 ASP A CA 1
ATOM 2759 C C . ASP A 1 327 ? -19.510 -27.284 -25.257 1.00 38.62 327 ASP A C 1
ATOM 2761 O O . ASP A 1 327 ? -19.263 -28.268 -24.566 1.00 38.62 327 ASP A O 1
ATOM 2765 N N . PHE A 1 328 ? -19.042 -26.072 -24.931 1.00 34.91 328 PHE A N 1
ATOM 2766 C CA . PHE A 1 328 ? -18.177 -25.821 -23.767 1.00 34.91 328 PHE A CA 1
ATOM 2767 C C . PHE A 1 328 ? -18.918 -25.294 -22.525 1.00 34.91 328 PHE A C 1
ATOM 2769 O O . PHE A 1 328 ? -18.335 -25.262 -21.443 1.00 34.91 328 PHE A O 1
ATOM 2776 N N . PHE A 1 329 ? -20.198 -24.919 -22.653 1.00 35.50 329 PHE A N 1
ATOM 2777 C CA . PHE A 1 329 ? -21.036 -24.416 -21.552 1.00 35.50 329 PHE A CA 1
ATOM 2778 C C . PHE A 1 329 ? -22.106 -25.410 -21.077 1.00 35.50 329 PHE A C 1
ATOM 2780 O O . PHE A 1 329 ? -23.017 -25.028 -20.344 1.00 35.50 329 PHE A O 1
ATOM 2787 N N . ASN A 1 330 ? -21.986 -26.696 -21.418 1.00 36.91 330 ASN A N 1
ATOM 2788 C CA . ASN A 1 330 ? -22.821 -27.730 -20.808 1.00 36.91 330 ASN A CA 1
ATOM 2789 C C . ASN A 1 330 ? -22.390 -27.961 -19.354 1.00 36.91 330 ASN A C 1
ATOM 2791 O O . ASN A 1 330 ? -21.600 -28.847 -19.037 1.00 36.91 330 ASN A O 1
ATOM 2795 N N . ASN A 1 331 ? -22.932 -27.133 -18.464 1.00 37.56 331 ASN A N 1
ATOM 2796 C CA . ASN A 1 331 ? -22.949 -27.356 -17.031 1.00 37.56 331 ASN A CA 1
ATOM 2797 C C . ASN A 1 331 ? -23.905 -28.533 -16.737 1.00 37.56 331 ASN A C 1
ATOM 2799 O O . ASN A 1 331 ? -25.116 -28.383 -16.928 1.00 37.56 331 ASN A O 1
ATOM 2803 N N . PRO A 1 332 ? -23.428 -29.702 -16.265 1.00 39.03 332 PRO A N 1
ATOM 2804 C CA . PRO A 1 332 ? -24.298 -30.852 -16.009 1.00 39.03 332 PRO A CA 1
ATOM 2805 C C . PRO A 1 332 ? -25.326 -30.602 -14.888 1.00 39.03 332 PRO A C 1
ATOM 2807 O O . PRO A 1 332 ? -26.262 -31.384 -14.737 1.00 39.03 332 PRO A O 1
ATOM 2810 N N . TYR A 1 333 ? -25.213 -29.499 -14.139 1.00 38.28 333 TYR A N 1
ATOM 2811 C CA . TYR A 1 333 ? -26.146 -29.144 -13.067 1.00 38.28 333 TYR A CA 1
ATOM 2812 C C . TYR A 1 333 ? -27.353 -28.294 -13.506 1.00 38.28 333 TYR A C 1
ATOM 2814 O O . TYR A 1 333 ? -28.339 -28.242 -12.773 1.00 38.28 333 TYR A O 1
ATOM 2822 N N . GLU A 1 334 ? -27.361 -27.697 -14.705 1.00 40.06 334 GLU A N 1
ATOM 2823 C CA . GLU A 1 334 ? -28.533 -26.932 -15.184 1.00 40.06 334 GLU A CA 1
ATOM 2824 C C . GLU A 1 334 ? -29.603 -27.802 -15.866 1.00 40.06 334 GLU A C 1
ATOM 2826 O O . GLU A 1 334 ? -30.751 -27.376 -16.028 1.00 40.06 334 GLU A O 1
ATOM 2831 N N . HIS A 1 335 ? -29.283 -29.055 -16.201 1.00 39.94 335 HIS A N 1
ATOM 2832 C CA . HIS A 1 335 ? -30.226 -29.942 -16.883 1.00 39.94 335 HIS A CA 1
ATOM 2833 C C . HIS A 1 335 ? -31.318 -30.530 -15.976 1.00 39.94 335 HIS A C 1
ATOM 2835 O O . HIS A 1 335 ? -32.361 -30.931 -16.491 1.00 39.94 335 HIS A O 1
ATOM 2841 N N . ASN A 1 336 ? -31.137 -30.528 -14.650 1.00 40.69 336 ASN A N 1
ATOM 2842 C CA . ASN A 1 336 ? -32.135 -31.066 -13.716 1.00 40.69 336 ASN A CA 1
ATOM 2843 C C . ASN A 1 336 ? -33.180 -30.040 -13.254 1.00 40.69 336 ASN A C 1
ATOM 2845 O O . ASN A 1 336 ? -34.271 -30.434 -12.858 1.00 40.69 336 ASN A O 1
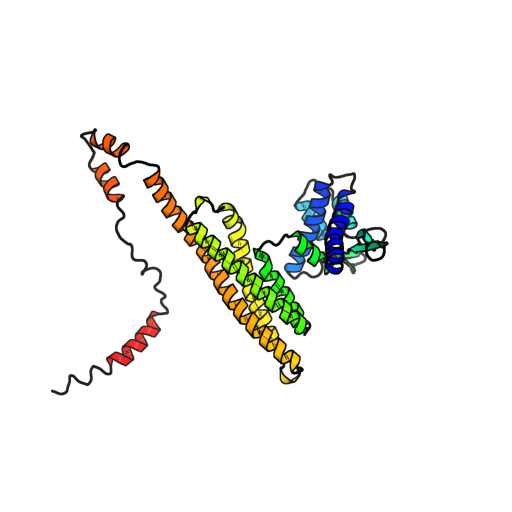ATOM 2849 N N . ILE A 1 337 ? -32.914 -28.735 -13.372 1.00 42.62 337 ILE A N 1
ATOM 2850 C CA . ILE A 1 337 ? -33.895 -27.705 -12.984 1.00 42.62 337 ILE A CA 1
ATOM 2851 C C . ILE A 1 337 ? -34.884 -27.443 -14.131 1.00 42.62 337 ILE A C 1
ATOM 2853 O O . ILE A 1 337 ? -36.081 -27.311 -13.896 1.00 42.62 337 ILE A O 1
ATOM 2857 N N . LYS A 1 338 ? -34.429 -27.483 -15.394 1.00 39.56 338 LYS A N 1
ATOM 2858 C CA . LYS A 1 338 ? -35.331 -27.360 -16.556 1.00 39.56 338 LYS A CA 1
ATOM 2859 C C . LYS A 1 338 ? -36.135 -28.627 -16.862 1.00 39.56 338 LYS A C 1
ATOM 2861 O O . LYS A 1 338 ? -37.194 -28.511 -17.465 1.00 39.56 338 LYS A O 1
ATOM 2866 N N . LYS A 1 339 ? -35.692 -29.819 -16.436 1.00 38.84 339 LYS A N 1
ATOM 2867 C CA . LYS A 1 339 ? -36.478 -31.055 -16.619 1.00 38.84 339 LYS A CA 1
ATOM 2868 C C . LYS A 1 339 ? -37.711 -31.104 -15.713 1.00 38.84 339 LYS A C 1
ATOM 2870 O O . LYS A 1 339 ? -38.756 -31.539 -16.175 1.00 38.84 339 LYS A O 1
ATOM 2875 N N . ASN A 1 340 ? -37.617 -30.593 -14.484 1.00 39.00 340 ASN A N 1
ATOM 2876 C CA . ASN A 1 340 ? -38.757 -30.581 -13.560 1.00 39.00 340 ASN A CA 1
ATOM 2877 C C . ASN A 1 340 ? -39.801 -29.509 -13.915 1.00 39.00 340 ASN A C 1
ATOM 2879 O O . ASN A 1 340 ? -40.987 -29.769 -13.782 1.00 39.00 340 ASN A O 1
ATOM 2883 N N . ILE A 1 341 ? -39.390 -28.365 -14.476 1.00 43.56 341 ILE A N 1
ATOM 2884 C CA . ILE A 1 341 ? -40.327 -27.307 -14.912 1.00 43.56 341 ILE A CA 1
ATOM 2885 C C . ILE A 1 341 ? -41.063 -27.689 -16.213 1.00 43.56 341 ILE A C 1
ATOM 2887 O O . ILE A 1 341 ? -42.181 -27.246 -16.453 1.00 43.56 341 ILE A O 1
ATOM 2891 N N . VAL A 1 342 ? -40.460 -28.527 -17.063 1.00 42.84 342 VAL A N 1
ATOM 2892 C CA . VAL A 1 342 ? -41.096 -28.989 -18.311 1.00 42.84 342 VAL A CA 1
ATOM 2893 C C . VAL A 1 342 ? -42.021 -30.190 -18.075 1.00 42.84 342 VAL A C 1
ATOM 2895 O O . VAL A 1 342 ? -42.991 -30.343 -18.808 1.00 42.84 342 VAL A O 1
ATOM 2898 N N . LEU A 1 343 ? -41.784 -31.007 -17.043 1.00 42.34 343 LEU A N 1
ATOM 2899 C CA . LEU A 1 343 ? -42.682 -32.117 -16.700 1.00 42.34 343 LEU A CA 1
ATOM 2900 C C . LEU A 1 343 ? -44.007 -31.635 -16.078 1.00 42.34 343 LEU A C 1
ATOM 2902 O O . LEU A 1 343 ? -45.047 -32.187 -16.413 1.00 42.34 343 LEU A O 1
ATOM 2906 N N . GLU A 1 344 ? -44.010 -30.553 -15.292 1.00 41.69 344 GLU A N 1
ATOM 2907 C CA . GLU A 1 344 ? -45.252 -29.997 -14.712 1.00 41.69 344 GLU A CA 1
ATOM 2908 C C . GLU A 1 344 ? -46.171 -29.303 -15.741 1.00 41.69 344 GLU A C 1
ATOM 2910 O O . GLU A 1 344 ? -47.363 -29.159 -15.494 1.00 41.69 344 GLU A O 1
ATOM 2915 N N . HIS A 1 345 ? -45.666 -28.927 -16.923 1.00 43.88 345 HIS A N 1
ATOM 2916 C CA . HIS A 1 345 ? -46.468 -28.290 -17.984 1.00 43.88 345 HIS A CA 1
ATOM 2917 C C . HIS A 1 345 ? -46.840 -29.210 -19.159 1.00 43.88 345 HIS A C 1
ATOM 2919 O O . HIS A 1 345 ? -47.546 -28.778 -20.074 1.00 43.88 345 HIS A O 1
ATOM 2925 N N . ILE A 1 346 ? -46.400 -30.472 -19.148 1.00 45.03 346 ILE A N 1
ATOM 2926 C CA . ILE A 1 346 ? -46.813 -31.471 -20.149 1.00 45.03 346 ILE A CA 1
ATOM 2927 C C . ILE A 1 346 ? -48.023 -32.286 -19.658 1.00 45.03 346 ILE A C 1
ATOM 2929 O O . ILE A 1 346 ? -48.842 -32.689 -20.483 1.00 45.03 346 ILE A O 1
ATOM 2933 N N . ASP A 1 347 ? -48.220 -32.431 -18.343 1.00 45.78 347 ASP A N 1
ATOM 2934 C CA . ASP A 1 347 ? -49.351 -33.194 -17.789 1.00 45.78 347 ASP A CA 1
ATOM 2935 C C . ASP A 1 347 ? -50.710 -32.459 -17.851 1.00 45.78 347 ASP A C 1
ATOM 2937 O O . ASP A 1 347 ? -51.755 -33.106 -17.798 1.00 45.78 347 ASP A O 1
ATOM 2941 N N . GLU A 1 348 ? -50.743 -31.137 -18.060 1.00 44.03 348 GLU A N 1
ATOM 2942 C CA . GLU A 1 348 ? -52.008 -30.389 -18.214 1.00 44.03 348 GLU A CA 1
ATOM 2943 C C . GLU A 1 348 ? -52.571 -30.402 -19.649 1.00 44.03 348 GLU A C 1
ATOM 2945 O O . GLU A 1 348 ? -53.764 -30.178 -19.837 1.00 44.03 348 GLU A O 1
ATOM 2950 N N . ASN A 1 349 ? -51.767 -30.738 -20.666 1.00 46.38 349 ASN A N 1
ATOM 2951 C CA . ASN A 1 349 ? -52.197 -30.713 -22.076 1.00 46.38 349 ASN A CA 1
ATOM 2952 C C . ASN A 1 349 ? -52.533 -32.095 -22.670 1.00 46.38 349 ASN A C 1
ATOM 2954 O O . ASN A 1 349 ? -52.830 -32.189 -23.858 1.00 46.38 349 ASN A O 1
ATOM 2958 N N . ILE A 1 350 ? -52.521 -33.168 -21.868 1.00 46.75 350 ILE A N 1
ATOM 2959 C CA . ILE A 1 350 ? -52.875 -34.532 -22.322 1.00 46.75 350 ILE A CA 1
ATOM 2960 C C . ILE A 1 350 ? -54.296 -34.946 -21.879 1.00 46.75 350 ILE A C 1
ATOM 2962 O O . ILE A 1 350 ? -54.833 -35.943 -22.360 1.00 46.75 350 ILE A O 1
ATOM 2966 N N . ILE A 1 351 ? -54.978 -34.159 -21.038 1.00 47.56 351 ILE A N 1
ATOM 2967 C CA . ILE A 1 351 ? -56.325 -34.510 -20.544 1.00 47.56 351 ILE A CA 1
ATOM 2968 C C . ILE A 1 351 ? -57.461 -34.078 -21.503 1.00 47.56 351 ILE A C 1
ATOM 2970 O O . ILE A 1 351 ? -58.548 -34.654 -21.440 1.00 47.56 351 ILE A O 1
ATOM 2974 N N . ASP A 1 352 ? -57.219 -33.178 -22.464 1.00 47.69 352 ASP A N 1
ATOM 2975 C CA . ASP A 1 352 ? -58.281 -32.638 -23.341 1.00 47.69 352 ASP A CA 1
ATOM 2976 C C . ASP A 1 352 ? -58.405 -33.274 -24.744 1.00 47.69 352 ASP A C 1
ATOM 2978 O O . ASP A 1 352 ? -59.344 -32.957 -25.474 1.00 47.69 352 ASP A O 1
ATOM 2982 N N . GLU A 1 353 ? -57.566 -34.251 -25.114 1.00 47.94 353 GLU A N 1
ATOM 2983 C CA . GLU A 1 353 ? -57.709 -35.005 -26.383 1.00 47.94 353 GLU A CA 1
ATOM 2984 C C . GLU A 1 353 ? -58.256 -36.441 -26.225 1.00 47.94 353 GLU A C 1
ATOM 2986 O O . GLU A 1 353 ? -58.309 -37.199 -27.191 1.00 47.94 353 GLU A O 1
ATOM 2991 N N . GLN A 1 354 ? -58.767 -36.815 -25.043 1.00 44.69 354 GLN A N 1
ATOM 2992 C CA . GLN A 1 354 ? -59.521 -38.072 -24.843 1.00 44.69 354 GLN A CA 1
ATOM 2993 C C . GLN A 1 354 ? -61.014 -37.880 -24.519 1.00 44.69 354 GLN A C 1
ATOM 2995 O O . GLN A 1 354 ? -61.669 -38.779 -23.987 1.00 44.69 354 GLN A O 1
ATOM 3000 N N . LYS A 1 355 ? -61.598 -36.735 -24.892 1.00 47.66 355 LYS A N 1
ATOM 3001 C CA . LYS A 1 355 ? -63.059 -36.554 -24.945 1.00 47.66 355 LYS A CA 1
ATOM 3002 C C . LYS A 1 355 ? -63.497 -35.887 -26.249 1.00 47.66 355 LYS A C 1
ATOM 3004 O O . LYS A 1 355 ? -63.860 -34.712 -26.250 1.00 47.66 355 LYS A O 1
ATOM 3009 N N . LYS A 1 356 ? -63.522 -36.657 -27.339 1.00 40.50 356 LYS A N 1
ATOM 3010 C CA . LYS A 1 356 ? -64.482 -36.497 -28.443 1.00 40.50 356 LYS A CA 1
ATOM 3011 C C . LYS A 1 356 ? -64.586 -37.756 -29.286 1.00 40.50 356 LYS A C 1
ATOM 3013 O O . LYS A 1 356 ? -63.524 -38.329 -29.602 1.00 40.50 356 LYS A O 1
#